Protein AF-0000000081663239 (afdb_homodimer)

InterPro domains:
  IPR004133 DAN [PF03045] (20-108)
  IPR006207 Cystine knot, C-terminal [PS01225] (24-111)
  IPR006207 Cystine knot, C-terminal [SM00041] (26-111)
  IPR029034 Cystine-knot cytokine [G3DSA:2.10.90.10] (11-117)

Radius of gyration: 28.79 Å; Cα contacts (8 Å, |Δi|>4): 531; chains: 2; bounding box: 83×84×66 Å

Foldseek 3Di:
DPPPPPPPPPPPPPPPDPPQPAFKDKDKDWDWDDDPQWDIDIDIAIDIDHDDDKDWAADPVHNVDIDIWAWDKHQPDKDKDWDWIQGPRDPDRIDIDIDIHGPDIHTGTDDVPPPPPPPPDD/DPPPPPPPPPPPPPPPDPPQDAFKDKDKDWDWDDDPQWDIDIDIAIDIDHDDDKDWAADPVHNVDIDIWAWDKHQPDKDKDWDWIQGNRDPDRIDIDIDIHGPDIHTGTDDVPPPPPPPPDD

pLDDT: mean 79.89, std 20.97, range [22.69, 96.75]

Secondary structure (DSSP, 8-state):
----------------------EEEEEEEEEEE--TTS--EEEEEEEEEEEEEEEEEE-SS-TTSEEEEEEEEEEEEEEEEEEEEE-TTSSSSEEEEEEEEEEEEEEEE-------------/----------------------SEEEEEEEEEE--TTS--EEEEEEEEEEEEEEEEEE-SS-TTSEEEEEEEEEEEEEEEEEEEEE-TTSSSSEEEEEEEEEEEEEEEE-------------

Sequence (244 aa):
MRKVSWKLYCLLSFIVVTVATSGCNKRMVRYHLSHPGCIPVLRSAYGCRGTCSSYSLISAEDPFQMQRSCKCCEAIEERFVGVRLRCPRLDKPFKNVYAKSAIECLCRPCGQISEYSEIKAPMRKVSWKLYCLLSFIVVTVATSGCNKRMVRYHLSHPGCIPVLRSAYGCRGTCSSYSLISAEDPFQMQRSCKCCEAIEERFVGVRLRCPRLDKPFKNVYAKSAIECLCRPCGQISEYSEIKAP

Organism: Saccoglossus kowalevskii (NCBI:txid10224)

Nearest PDB structures (foldseek):
  5aej-assembly2_B  TM=8.433E-01  e=6.958E-06  Homo sapiens
  4jph-assembly2_C  TM=8.072E-01  e=9.083E-06  Mus musculus
  4jph-assembly2_D  TM=7.719E-01  e=6.597E-06  Mus musculus
  8enf-assembly1_A  TM=7.488E-01  e=3.094E-05  Caenorhabditis elegans
  5hk5-assembly2_E  TM=8.752E-01  e=1.305E-04  Mus musculus

Structure (mmCIF, N/CA/C/O backbone):
data_AF-0000000081663239-model_v1
#
loop_
_entity.id
_entity.type
_entity.pdbx_description
1 polymer Bursicon-like
#
loop_
_atom_site.group_PDB
_atom_site.id
_atom_site.type_symbol
_atom_site.label_atom_id
_atom_site.label_alt_id
_atom_site.label_comp_id
_atom_site.label_asym_id
_atom_site.label_entity_id
_atom_site.label_seq_id
_atom_site.pdbx_PDB_ins_code
_atom_site.Cartn_x
_atom_site.Cartn_y
_atom_site.Cartn_z
_atom_site.occupancy
_atom_site.B_iso_or_equiv
_atom_site.auth_seq_id
_atom_site.auth_comp_id
_atom_site.auth_asym_id
_atom_site.auth_atom_id
_atom_site.pdbx_PDB_model_num
ATOM 1 N N . MET A 1 1 ? 53.438 -10.156 41.312 1 37.09 1 MET A N 1
ATOM 2 C CA . MET A 1 1 ? 52.594 -9.273 40.5 1 37.09 1 MET A CA 1
ATOM 3 C C . MET A 1 1 ? 52.406 -9.844 39.094 1 37.09 1 MET A C 1
ATOM 5 O O . MET A 1 1 ? 53.344 -9.906 38.312 1 37.09 1 MET A O 1
ATOM 9 N N . ARG A 1 2 ? 51.5 -10.898 38.969 1 42.91 2 ARG A N 1
ATOM 10 C CA . ARG A 1 2 ? 51.156 -11.609 37.75 1 42.91 2 ARG A CA 1
ATOM 11 C C . ARG A 1 2 ? 50.625 -10.641 36.688 1 42.91 2 ARG A C 1
ATOM 13 O O . ARG A 1 2 ? 49.906 -9.688 37 1 42.91 2 ARG A O 1
ATOM 20 N N . LYS A 1 3 ? 51.406 -10.312 35.625 1 50.09 3 LYS A N 1
ATOM 21 C CA . LYS A 1 3 ? 50.938 -9.617 34.406 1 50.09 3 LYS A CA 1
ATOM 22 C C . LYS A 1 3 ? 49.656 -10.219 33.875 1 50.09 3 LYS A C 1
ATOM 24 O O . LYS A 1 3 ? 49.594 -11.414 33.562 1 50.09 3 LYS A O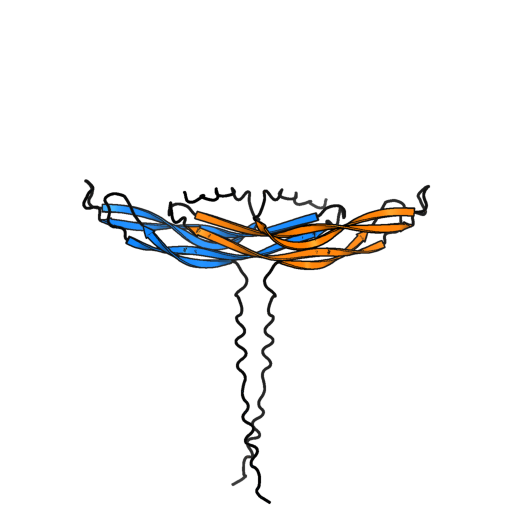 1
ATOM 29 N N . VAL A 1 4 ? 48.469 -9.836 34.438 1 50.28 4 VAL A N 1
ATOM 30 C CA . VAL A 1 4 ? 47.188 -10.18 33.875 1 50.28 4 VAL A CA 1
ATOM 31 C C . VAL A 1 4 ? 47.125 -9.742 32.406 1 50.28 4 VAL A C 1
ATOM 33 O O . VAL A 1 4 ? 47.312 -8.562 32.094 1 50.28 4 VAL A O 1
ATOM 36 N N . SER A 1 5 ? 47.656 -10.477 31.438 1 54.31 5 SER A N 1
ATOM 37 C CA . SER A 1 5 ? 47.406 -10.32 30 1 54.31 5 SER A CA 1
ATOM 38 C C . SER A 1 5 ? 45.906 -10.188 29.719 1 54.31 5 SER A C 1
ATOM 40 O O . SER A 1 5 ? 45.125 -11.109 30 1 54.31 5 SER A O 1
ATOM 42 N N . TRP A 1 6 ? 45.25 -9 29.953 1 49.53 6 TRP A N 1
ATOM 43 C CA . TRP A 1 6 ? 43.906 -8.656 29.5 1 49.53 6 TRP A CA 1
ATOM 44 C C . TRP A 1 6 ? 43.719 -9.047 28.031 1 49.53 6 TRP A C 1
ATOM 46 O O . TRP A 1 6 ? 44.25 -8.391 27.141 1 49.53 6 TRP A O 1
ATOM 56 N N . LYS A 1 7 ? 43.562 -10.305 27.578 1 56.47 7 LYS A N 1
ATOM 57 C CA . LYS A 1 7 ? 43 -10.656 26.281 1 56.47 7 LYS A CA 1
ATOM 58 C C . LYS A 1 7 ? 41.625 -9.984 26.094 1 56.47 7 LYS A C 1
ATOM 60 O O . LYS A 1 7 ? 40.656 -10.336 26.766 1 56.47 7 LYS A O 1
ATOM 65 N N . LEU A 1 8 ? 41.5 -8.797 25.672 1 55.62 8 LEU A N 1
ATOM 66 C CA . LEU A 1 8 ? 40.281 -8.133 25.172 1 55.62 8 LEU A CA 1
ATOM 67 C C . LEU A 1 8 ? 39.562 -8.992 24.141 1 55.62 8 LEU A C 1
ATOM 69 O O . LEU A 1 8 ? 40.094 -9.203 23.047 1 55.62 8 LEU A O 1
ATOM 73 N N . TYR A 1 9 ? 38.688 -9.938 24.5 1 56.28 9 TYR A N 1
ATOM 74 C CA . TYR A 1 9 ? 37.75 -10.602 23.609 1 56.28 9 TYR A CA 1
ATOM 75 C C . TYR A 1 9 ? 36.781 -9.594 22.984 1 56.28 9 TYR A C 1
ATOM 77 O O . TYR A 1 9 ? 35.969 -9 23.688 1 56.28 9 TYR A O 1
ATOM 85 N N . CYS A 1 10 ? 37.125 -8.938 21.891 1 55.72 10 CYS A N 1
ATOM 86 C CA . CYS A 1 10 ? 36.188 -8.211 21.047 1 55.72 10 CYS A CA 1
ATOM 87 C C . CYS A 1 10 ? 35.031 -9.102 20.641 1 55.72 10 CYS A C 1
ATOM 89 O O . CYS A 1 10 ? 35.156 -9.953 19.75 1 55.72 10 CYS A O 1
ATOM 91 N N . LEU A 1 11 ? 34.156 -9.438 21.562 1 57.91 11 LEU A N 1
ATOM 92 C CA . LEU A 1 11 ? 32.875 -10.016 21.172 1 57.91 11 LEU A CA 1
ATOM 93 C C . LEU A 1 11 ? 32.156 -9.109 20.188 1 57.91 11 LEU A C 1
ATOM 95 O O . LEU A 1 11 ? 31.531 -8.109 20.578 1 57.91 11 LEU A O 1
ATOM 99 N N . LEU A 1 12 ? 32.594 -9.086 18.922 1 58.41 12 LEU A N 1
ATOM 100 C CA . LEU A 1 12 ? 31.797 -8.57 17.812 1 58.41 12 LEU A CA 1
ATOM 101 C C . LEU A 1 12 ? 30.375 -9.102 17.875 1 58.41 12 LEU A C 1
ATOM 103 O O . LEU A 1 12 ? 30.125 -10.266 17.547 1 58.41 12 LEU A O 1
ATOM 107 N N . SER A 1 13 ? 29.469 -8.578 18.734 1 63.94 13 SER A N 1
ATOM 108 C CA . SER A 1 13 ? 28.031 -8.859 18.641 1 63.94 13 SER A CA 1
ATOM 109 C C . SER A 1 13 ? 27.516 -8.555 17.234 1 63.94 13 SER A C 1
ATOM 111 O O . SER A 1 13 ? 27.453 -7.391 16.828 1 63.94 13 SER A O 1
ATOM 113 N N . PHE A 1 14 ? 27.547 -9.523 16.359 1 61 14 PHE A N 1
ATOM 114 C CA . PHE A 1 14 ? 26.922 -9.484 15.047 1 61 14 PHE A CA 1
ATOM 115 C C . PHE A 1 14 ? 25.453 -9.125 15.164 1 61 14 PHE A C 1
ATOM 117 O O . PHE A 1 14 ? 24.641 -9.945 15.617 1 61 14 PHE A O 1
ATOM 124 N N . ILE A 1 15 ? 25.031 -7.77 15.25 1 59.28 15 ILE A N 1
ATOM 125 C CA . ILE A 1 15 ? 23.641 -7.359 15.148 1 59.28 15 ILE A CA 1
ATOM 126 C C . ILE A 1 15 ? 23.094 -7.742 13.781 1 59.28 15 ILE A C 1
ATOM 128 O O . ILE A 1 15 ? 23.531 -7.219 12.758 1 59.28 15 ILE A O 1
ATOM 132 N N . VAL A 1 16 ? 22.328 -8.852 13.547 1 58.47 16 VAL A N 1
ATOM 133 C CA . VAL A 1 16 ? 21.547 -9.219 12.375 1 58.47 16 VAL A CA 1
ATOM 134 C C . VAL A 1 16 ? 20.469 -8.172 12.117 1 58.47 16 VAL A C 1
ATOM 136 O O . VAL A 1 16 ? 19.531 -8.031 12.898 1 58.47 16 VAL A O 1
ATOM 139 N N . VAL A 1 17 ? 20.797 -7.176 11.297 1 55.62 17 VAL A N 1
ATOM 140 C CA . VAL A 1 17 ? 19.797 -6.219 10.828 1 55.62 17 VAL A CA 1
ATOM 141 C C . VAL A 1 17 ? 18.938 -6.855 9.734 1 55.62 17 VAL A C 1
ATOM 143 O O . VAL A 1 17 ? 19.453 -7.215 8.672 1 55.62 17 VAL A O 1
ATOM 146 N N . THR A 1 18 ? 17.797 -7.539 9.992 1 53.94 18 THR A N 1
ATOM 147 C CA . THR A 1 18 ? 16.828 -7.934 8.977 1 53.94 18 THR A CA 1
ATOM 148 C C . THR A 1 18 ? 16.312 -6.719 8.211 1 53.94 18 THR A C 1
ATOM 150 O O . THR A 1 18 ? 15.719 -5.812 8.805 1 53.94 18 THR A O 1
ATOM 153 N N . VAL A 1 19 ? 17.109 -6.418 7.176 1 52.34 19 VAL A N 1
ATOM 154 C CA . VAL A 1 19 ? 16.578 -5.379 6.297 1 52.34 19 VAL A CA 1
ATOM 155 C C . VAL A 1 19 ? 15.32 -5.875 5.602 1 52.34 19 VAL A C 1
ATOM 157 O O . VAL A 1 19 ? 15.367 -6.828 4.816 1 52.34 19 VAL A O 1
ATOM 160 N N . ALA A 1 20 ? 14.094 -5.91 6.281 1 53.72 20 ALA A N 1
ATOM 161 C CA . ALA A 1 20 ? 12.898 -6.129 5.477 1 53.72 20 ALA A CA 1
ATOM 162 C C . ALA A 1 20 ? 12.93 -5.285 4.207 1 53.72 20 ALA A C 1
ATOM 164 O O . ALA A 1 20 ? 13.141 -4.07 4.266 1 53.72 20 ALA A O 1
ATOM 165 N N . THR A 1 21 ? 13.469 -5.871 3.084 1 57.31 21 THR A N 1
ATOM 166 C CA . THR A 1 21 ? 13.547 -5.18 1.801 1 57.31 21 THR A CA 1
ATOM 167 C C . THR A 1 21 ? 12.234 -4.449 1.505 1 57.31 21 THR A C 1
ATOM 169 O O . THR A 1 21 ? 11.164 -5.055 1.529 1 57.31 21 THR A O 1
ATOM 172 N N . SER A 1 22 ? 12.141 -3.174 1.731 1 71 22 SER A N 1
ATOM 173 C CA . SER A 1 22 ? 11.078 -2.279 1.287 1 71 22 SER A CA 1
ATOM 174 C C . SER A 1 22 ? 10.938 -2.301 -0.231 1 71 22 SER A C 1
ATOM 176 O O . SER A 1 22 ? 11.883 -2.625 -0.944 1 71 22 SER A O 1
ATOM 178 N N . GLY A 1 23 ? 9.695 -2.402 -0.72 1 87.31 23 GLY A N 1
ATOM 179 C CA . GLY A 1 23 ? 9.414 -2.279 -2.141 1 87.31 23 GLY A CA 1
ATOM 180 C C . GLY A 1 23 ? 8.516 -3.383 -2.668 1 87.31 23 GLY A C 1
ATOM 181 O O . GLY A 1 23 ? 7.996 -4.191 -1.896 1 87.31 23 GLY A O 1
ATOM 182 N N . CYS A 1 24 ? 8.242 -3.34 -3.871 1 94.5 24 CYS A N 1
ATOM 183 C CA . CYS A 1 24 ? 7.426 -4.266 -4.652 1 94.5 24 CYS A CA 1
ATOM 184 C C . CYS A 1 24 ? 8.305 -5.172 -5.508 1 94.5 24 CYS A C 1
ATOM 186 O O . CYS A 1 24 ? 8.984 -4.703 -6.418 1 94.5 24 CYS A O 1
ATOM 188 N N . ASN A 1 25 ? 8.281 -6.527 -5.125 1 94.81 25 ASN A N 1
ATOM 189 C CA . ASN A 1 25 ? 9.242 -7.426 -5.758 1 94.81 25 ASN A CA 1
ATOM 190 C C . ASN A 1 25 ? 8.547 -8.656 -6.34 1 94.81 25 ASN A C 1
ATOM 192 O O . ASN A 1 25 ? 7.492 -9.07 -5.852 1 94.81 25 ASN A O 1
ATOM 196 N N . LYS A 1 26 ? 9.273 -9.164 -7.406 1 95.81 26 LYS A N 1
ATOM 197 C CA . LYS A 1 26 ? 8.812 -10.43 -7.98 1 95.81 26 LYS A CA 1
ATOM 198 C C . LYS A 1 26 ? 9.07 -11.586 -7.023 1 95.81 26 LYS A C 1
ATOM 200 O O . LYS A 1 26 ? 10.156 -11.695 -6.449 1 95.81 26 LYS A O 1
ATOM 205 N N . ARG A 1 27 ? 8.133 -12.414 -6.871 1 94.44 27 ARG A N 1
ATOM 206 C CA . ARG A 1 27 ? 8.227 -13.586 -6.004 1 94.44 27 ARG A CA 1
ATOM 207 C C . ARG A 1 27 ? 7.75 -14.844 -6.727 1 94.44 27 ARG A C 1
ATOM 209 O O . ARG A 1 27 ? 6.734 -14.82 -7.422 1 94.44 27 ARG A O 1
ATOM 216 N N . MET A 1 28 ? 8.492 -15.914 -6.504 1 93.75 28 MET A N 1
ATOM 217 C CA . MET A 1 28 ? 8.102 -17.188 -7.113 1 93.75 28 MET A CA 1
ATOM 218 C C . MET A 1 28 ? 7.027 -17.875 -6.289 1 93.75 28 MET A C 1
ATOM 220 O O . MET A 1 28 ? 7.145 -17.969 -5.066 1 93.75 28 MET A O 1
ATOM 224 N N . VAL A 1 29 ? 6 -18.234 -6.941 1 91 29 VAL A N 1
ATOM 225 C CA . VAL A 1 29 ? 4.918 -18.969 -6.281 1 91 29 VAL A CA 1
ATOM 226 C C . VAL A 1 29 ? 4.707 -20.312 -6.965 1 91 29 VAL A C 1
ATOM 228 O O . VAL A 1 29 ? 4.75 -20.406 -8.195 1 91 29 VAL A O 1
ATOM 231 N N . ARG A 1 30 ? 4.5 -21.422 -6.16 1 91.06 30 ARG A N 1
ATOM 232 C CA . ARG A 1 30 ? 4.207 -22.75 -6.703 1 91.06 30 ARG A CA 1
ATOM 233 C C . ARG A 1 30 ? 2.713 -23.047 -6.645 1 91.06 30 ARG A C 1
ATOM 235 O O . ARG A 1 30 ? 2.045 -22.703 -5.668 1 91.06 30 ARG A O 1
ATOM 242 N N . TYR A 1 31 ? 2.283 -23.609 -7.684 1 86.44 31 TYR A N 1
ATOM 243 C CA . TYR A 1 31 ? 0.865 -23.953 -7.758 1 86.44 31 TYR A CA 1
ATOM 244 C C . TYR A 1 31 ? 0.646 -25.219 -8.57 1 86.44 31 TYR A C 1
ATOM 246 O O . TYR A 1 31 ? 1.527 -25.641 -9.32 1 86.44 31 TYR A O 1
ATOM 254 N N . HIS A 1 32 ? -0.527 -25.859 -8.297 1 88.31 32 HIS A N 1
ATOM 255 C CA . HIS A 1 32 ? -0.906 -27.031 -9.062 1 88.31 32 HIS A CA 1
ATOM 256 C C . HIS A 1 32 ? -1.796 -26.656 -10.242 1 88.31 32 HIS A C 1
ATOM 258 O O . HIS A 1 32 ? -2.809 -25.984 -10.078 1 88.31 32 HIS A O 1
ATOM 264 N N . LEU A 1 33 ? -1.322 -27.094 -11.312 1 88 33 LEU A N 1
ATOM 265 C CA . LEU A 1 33 ? -2.182 -26.953 -12.484 1 88 33 LEU A CA 1
ATOM 266 C C . LEU A 1 33 ? -2.973 -28.234 -12.727 1 88 33 LEU A C 1
ATOM 268 O O . LEU A 1 33 ? -2.393 -29.328 -12.836 1 88 33 LEU A O 1
ATOM 272 N N . SER A 1 34 ? -4.316 -28.062 -12.727 1 87.25 34 SER A N 1
ATOM 273 C CA . SER A 1 34 ? -5.133 -29.266 -12.883 1 87.25 34 SER A CA 1
ATOM 274 C C . SER A 1 34 ? -6.266 -29.031 -13.875 1 87.25 34 SER A C 1
ATOM 276 O O . SER A 1 34 ? -6.625 -27.891 -14.164 1 87.25 34 SER A O 1
ATOM 278 N N . HIS A 1 35 ? -6.648 -30.141 -14.453 1 88.94 35 HIS A N 1
ATOM 279 C CA . HIS A 1 35 ? -7.805 -30.219 -15.344 1 88.94 35 HIS A CA 1
ATOM 280 C C . HIS A 1 35 ? -8.508 -31.562 -15.203 1 88.94 35 HIS A C 1
ATOM 282 O O . HIS A 1 35 ? -7.855 -32.594 -15.125 1 88.94 35 HIS A O 1
ATOM 288 N N . PRO A 1 36 ? -9.836 -31.484 -15.094 1 91.06 36 PRO A N 1
ATOM 289 C CA . PRO A 1 36 ? -10.531 -32.75 -14.953 1 91.06 36 PRO A CA 1
ATOM 290 C C . PRO A 1 36 ? -10.125 -33.781 -16.016 1 91.06 36 PRO A C 1
ATOM 292 O O . PRO A 1 36 ? -10.109 -33.469 -17.203 1 91.06 36 PRO A O 1
ATOM 295 N N . GLY A 1 37 ? -9.883 -35 -15.531 1 95.12 37 GLY A N 1
ATOM 296 C CA . GLY A 1 37 ? -9.477 -36.062 -16.438 1 95.12 37 GLY A CA 1
ATOM 297 C C . GLY A 1 37 ? -7.973 -36.094 -16.672 1 95.12 37 GLY A C 1
ATOM 298 O O . GLY A 1 37 ? -7.473 -37 -17.344 1 95.12 37 GLY A O 1
ATOM 299 N N . CYS A 1 38 ? -7.344 -35.094 -16.094 1 95.12 38 CYS A N 1
ATOM 300 C CA . CYS A 1 38 ? -5.902 -35 -16.297 1 95.12 38 CYS A CA 1
ATOM 301 C C . CYS A 1 38 ? -5.145 -35.188 -14.992 1 95.12 38 CYS A C 1
ATOM 303 O O . CYS A 1 38 ? -5.738 -35.094 -13.914 1 95.12 38 CYS A O 1
ATOM 305 N N . ILE A 1 39 ? -3.816 -35.531 -15.047 1 94.94 39 ILE A N 1
ATOM 306 C CA . ILE A 1 39 ? -2.945 -35.656 -13.883 1 94.94 39 ILE A CA 1
ATOM 307 C C . ILE A 1 39 ? -2.393 -34.25 -13.523 1 94.94 39 ILE A C 1
ATOM 309 O O . ILE A 1 39 ? -1.744 -33.625 -14.344 1 94.94 39 ILE A O 1
ATOM 313 N N . PRO A 1 40 ? -2.619 -33.844 -12.305 1 92.81 40 PRO A N 1
ATOM 314 C CA . PRO A 1 40 ? -2.133 -32.531 -11.906 1 92.81 40 PRO A CA 1
ATOM 315 C C . PRO A 1 40 ? -0.608 -32.438 -11.867 1 92.81 40 PRO A C 1
ATOM 317 O O . PRO A 1 40 ? 0.06 -33.438 -11.578 1 92.81 40 PRO A O 1
ATOM 320 N N . VAL A 1 41 ? -0.076 -31.281 -12.234 1 92.38 41 VAL A N 1
ATOM 321 C CA . VAL A 1 41 ? 1.365 -31.062 -12.211 1 92.38 41 VAL A CA 1
ATOM 322 C C . VAL A 1 41 ? 1.681 -29.812 -11.391 1 92.38 41 VAL A C 1
ATOM 324 O O . VAL A 1 41 ? 0.954 -28.812 -11.453 1 92.38 41 VAL A O 1
ATOM 327 N N . LEU A 1 42 ? 2.836 -29.875 -10.609 1 91.94 42 LEU A N 1
ATOM 328 C CA . LEU A 1 42 ? 3.322 -28.734 -9.852 1 91.94 42 LEU A CA 1
ATOM 329 C C . LEU A 1 42 ? 4.164 -27.812 -10.727 1 91.94 42 LEU A C 1
ATOM 331 O O . LEU A 1 42 ? 5.09 -28.281 -11.406 1 91.94 42 LEU A O 1
ATOM 335 N N . ARG A 1 43 ? 3.703 -26.578 -10.742 1 90.56 43 ARG A N 1
ATOM 336 C CA . ARG A 1 43 ? 4.457 -25.594 -11.523 1 90.56 43 ARG A CA 1
ATOM 337 C C . ARG A 1 43 ? 4.746 -24.344 -10.695 1 90.56 43 ARG A C 1
ATOM 339 O O . ARG A 1 43 ? 4.105 -24.109 -9.672 1 90.56 43 ARG A O 1
ATOM 346 N N . SER A 1 44 ? 5.73 -23.641 -11.227 1 90.31 44 SER A N 1
ATOM 347 C CA . SER A 1 44 ? 6.074 -22.391 -10.57 1 90.31 44 SER A CA 1
ATOM 348 C C . SER A 1 44 ? 5.809 -21.188 -11.477 1 90.31 44 SER A C 1
ATOM 350 O O . SER A 1 44 ? 5.996 -21.281 -12.695 1 90.31 44 SER A O 1
ATOM 352 N N . ALA A 1 45 ? 5.254 -20.094 -10.922 1 92.94 45 ALA A N 1
ATOM 353 C CA . ALA A 1 45 ? 5.074 -18.797 -11.586 1 92.94 45 ALA A CA 1
ATOM 354 C C . ALA A 1 45 ? 5.504 -17.656 -10.68 1 92.94 45 ALA A C 1
ATOM 356 O O . ALA A 1 45 ? 5.863 -17.859 -9.523 1 92.94 45 ALA A O 1
ATOM 357 N N . TYR A 1 46 ? 5.508 -16.531 -11.398 1 95.25 46 TYR A N 1
ATOM 358 C CA . TYR A 1 46 ? 5.914 -15.367 -10.617 1 95.25 46 TYR A CA 1
ATOM 359 C C . TYR A 1 46 ? 4.715 -14.477 -10.289 1 95.25 46 TYR A C 1
ATOM 361 O O . TYR A 1 46 ? 3.838 -14.281 -11.133 1 95.25 46 TYR A O 1
ATOM 369 N N . GLY A 1 47 ? 4.684 -14.008 -8.969 1 95.69 47 GLY A N 1
ATOM 370 C CA . GLY A 1 47 ? 3.795 -12.953 -8.516 1 95.69 47 GLY A CA 1
ATOM 371 C C . GLY A 1 47 ? 4.535 -11.742 -7.969 1 95.69 47 GLY A C 1
ATOM 372 O O . GLY A 1 47 ? 5.762 -11.672 -8.055 1 95.69 47 GLY A O 1
ATOM 373 N N . CYS A 1 48 ? 3.66 -10.805 -7.512 1 96.12 48 CYS A N 1
ATOM 374 C CA . CYS A 1 48 ? 4.242 -9.594 -6.941 1 96.12 48 CYS A CA 1
ATOM 375 C C . CYS A 1 48 ? 3.803 -9.406 -5.496 1 96.12 48 CYS A C 1
ATOM 377 O O . CYS A 1 48 ? 2.648 -9.664 -5.152 1 96.12 48 CYS A O 1
ATOM 379 N N . ARG A 1 49 ? 4.859 -9.047 -4.715 1 95.19 49 ARG A N 1
ATOM 380 C CA . ARG A 1 49 ? 4.559 -8.789 -3.312 1 95.19 49 ARG A CA 1
ATOM 381 C C . ARG A 1 49 ? 5.512 -7.75 -2.73 1 95.19 49 ARG A C 1
ATOM 383 O O . ARG A 1 49 ? 6.699 -7.742 -3.059 1 95.19 49 ARG A O 1
ATOM 390 N N . GLY A 1 50 ? 4.883 -6.992 -1.794 1 94.44 50 GLY A N 1
ATOM 391 C CA . GLY A 1 50 ? 5.727 -6.016 -1.126 1 94.44 50 GLY A CA 1
ATOM 392 C C . GLY A 1 50 ? 4.941 -4.93 -0.415 1 94.44 50 GLY A C 1
ATOM 393 O O . GLY A 1 50 ? 3.832 -5.172 0.061 1 94.44 50 GLY A O 1
ATOM 394 N N . THR A 1 51 ? 5.648 -3.857 -0.169 1 94.25 51 THR A N 1
ATOM 395 C CA . THR A 1 51 ? 5.078 -2.689 0.496 1 94.25 51 THR A CA 1
ATOM 396 C C . THR A 1 51 ? 5.238 -1.443 -0.37 1 94.25 51 THR A C 1
ATOM 398 O O . THR A 1 51 ? 6.273 -1.254 -1.013 1 94.25 51 THR A O 1
ATOM 401 N N . CYS A 1 52 ? 4.176 -0.687 -0.46 1 93.19 52 CYS A N 1
ATOM 402 C CA . CYS A 1 52 ? 4.191 0.538 -1.253 1 93.19 52 CYS A CA 1
ATOM 403 C C . CYS A 1 52 ? 3.822 1.745 -0.401 1 93.19 52 CYS A C 1
ATOM 405 O O . CYS A 1 52 ? 3.102 1.613 0.59 1 93.19 52 CYS A O 1
ATOM 407 N N . SER A 1 53 ? 4.301 2.83 -0.829 1 93.25 53 SER A N 1
ATOM 408 C CA . SER A 1 53 ? 4.082 4.062 -0.081 1 93.25 53 SER A CA 1
ATOM 409 C C . SER A 1 53 ? 2.633 4.527 -0.19 1 93.25 53 SER A C 1
ATOM 411 O O . SER A 1 53 ? 1.989 4.328 -1.223 1 93.25 53 SER A O 1
ATOM 413 N N . SER A 1 54 ? 2.17 5.094 0.917 1 93.81 54 SER A N 1
ATOM 414 C CA . SER A 1 54 ? 0.843 5.699 0.971 1 93.81 54 SER A CA 1
ATOM 415 C C . SER A 1 54 ? 0.748 6.723 2.098 1 93.81 54 SER A C 1
ATOM 417 O O . SER A 1 54 ? 1.562 6.711 3.023 1 93.81 54 SER A O 1
ATOM 419 N N . TYR A 1 55 ? -0.255 7.656 1.848 1 94.06 55 TYR A N 1
ATOM 420 C CA . TYR A 1 55 ? -0.403 8.656 2.896 1 94.06 55 TYR A CA 1
ATOM 421 C C . TYR A 1 55 ? -1.822 9.211 2.926 1 94.06 55 TYR A C 1
ATOM 423 O O . TYR A 1 55 ? -2.564 9.086 1.949 1 94.06 55 TYR A O 1
ATOM 431 N N . SER A 1 56 ? -2.119 9.711 4.055 1 93.56 56 SER A N 1
ATOM 432 C CA . SER A 1 56 ? -3.312 10.5 4.328 1 93.56 56 SER A CA 1
ATOM 433 C C . SER A 1 56 ? -2.967 11.781 5.078 1 93.56 56 SER A C 1
ATOM 435 O O . SER A 1 56 ? -2.701 11.75 6.281 1 93.56 56 SER A O 1
ATOM 437 N N . LEU A 1 57 ? -2.984 12.852 4.344 1 93.38 57 LEU A N 1
ATOM 438 C CA . LEU A 1 57 ? -2.557 14.125 4.914 1 93.38 57 LEU A CA 1
ATOM 439 C C . LEU A 1 57 ? -3.605 15.211 4.68 1 93.38 57 LEU A C 1
ATOM 441 O O . LEU A 1 57 ? -4.422 15.102 3.76 1 93.38 57 LEU A O 1
ATOM 445 N N . ILE A 1 58 ? -3.488 16.188 5.465 1 89.44 58 ILE A N 1
ATOM 446 C CA . ILE A 1 58 ? -4.383 17.328 5.289 1 89.44 58 ILE A CA 1
ATOM 447 C C . ILE A 1 58 ? -4.094 18.016 3.955 1 89.44 58 ILE A C 1
ATOM 449 O O . ILE A 1 58 ? -2.936 18.156 3.557 1 89.44 58 ILE A O 1
ATOM 453 N N . SER A 1 59 ? -5.211 18.484 3.348 1 88.06 59 SER A N 1
ATOM 454 C CA . SER A 1 59 ? -5.059 19.219 2.094 1 88.06 59 SER A CA 1
ATOM 455 C C . SER A 1 59 ? -4.535 20.625 2.336 1 88.06 59 SER A C 1
ATOM 457 O O . SER A 1 59 ? -4.98 21.312 3.26 1 88.06 59 SER A O 1
ATOM 459 N N . ALA A 1 60 ? -3.576 21.047 1.526 1 81.5 60 ALA A N 1
ATOM 460 C CA . ALA A 1 60 ? -3.057 22.406 1.645 1 81.5 60 ALA A CA 1
ATOM 461 C C . ALA A 1 60 ? -4.113 23.438 1.248 1 81.5 60 ALA A C 1
ATOM 463 O O . ALA A 1 60 ? -4.105 24.562 1.738 1 81.5 60 ALA A O 1
ATOM 464 N N . GLU A 1 61 ? -5.012 23.062 0.355 1 82.75 61 GLU A N 1
ATOM 465 C CA . GLU A 1 61 ? -6.047 23.969 -0.142 1 82.75 61 GLU A CA 1
ATOM 466 C C . GLU A 1 61 ? -7.203 24.078 0.849 1 82.75 61 GLU A C 1
ATOM 468 O O . GLU A 1 61 ? -7.793 25.156 1.002 1 82.75 61 GLU A O 1
ATOM 473 N N . ASP A 1 62 ? -7.531 22.953 1.454 1 85.31 62 ASP A N 1
ATOM 474 C CA . ASP A 1 62 ? -8.648 22.906 2.395 1 85.31 62 ASP A CA 1
ATOM 475 C C . ASP A 1 62 ? -8.305 22.047 3.609 1 85.31 62 ASP A C 1
ATOM 477 O O . ASP A 1 62 ? -8.508 20.844 3.594 1 85.31 62 ASP A O 1
ATOM 481 N N . PRO A 1 63 ? -7.922 22.672 4.609 1 85.62 63 PRO A N 1
ATOM 482 C CA . PRO A 1 63 ? -7.48 21.922 5.785 1 85.62 63 PRO A CA 1
ATOM 483 C C . PRO A 1 63 ? -8.609 21.125 6.43 1 85.62 63 PRO A C 1
ATOM 485 O O . PRO A 1 63 ? -8.352 20.281 7.301 1 85.62 63 PRO A O 1
ATOM 488 N N . PHE A 1 64 ? -9.82 21.328 5.973 1 84.75 64 PHE A N 1
ATOM 489 C CA . PHE A 1 64 ? -10.961 20.562 6.484 1 84.75 64 PHE A CA 1
ATOM 490 C C . PHE A 1 64 ? -11.055 19.219 5.797 1 84.75 64 PHE A C 1
ATOM 492 O O . PHE A 1 64 ? -11.938 18.406 6.117 1 84.75 64 PHE A O 1
ATOM 499 N N . GLN A 1 65 ? -10.078 19.047 4.875 1 87.5 65 GLN A N 1
ATOM 500 C CA . GLN A 1 65 ? -10.109 17.812 4.117 1 87.5 65 GLN A CA 1
ATOM 501 C C . GLN A 1 65 ? -8.766 17.094 4.176 1 87.5 65 GLN A C 1
ATOM 503 O O . GLN A 1 65 ? -7.719 17.734 4.309 1 87.5 65 GLN A O 1
ATOM 508 N N . MET A 1 66 ? -8.938 15.781 4.035 1 89.31 66 MET A N 1
ATOM 509 C CA . MET A 1 66 ? -7.727 14.977 3.922 1 89.31 66 MET A CA 1
ATOM 510 C C . MET A 1 66 ? -7.469 14.586 2.473 1 89.31 66 MET A C 1
ATOM 512 O O . MET A 1 66 ? -8.398 14.273 1.73 1 89.31 66 MET A O 1
ATOM 516 N N . GLN A 1 67 ? -6.23 14.703 2.119 1 90.44 67 GLN A N 1
ATOM 517 C CA . GLN A 1 67 ? -5.781 14.18 0.831 1 90.44 67 GLN A CA 1
ATOM 518 C C . GLN A 1 67 ? -5.086 12.836 0.995 1 90.44 67 GLN A C 1
ATOM 520 O O . GLN A 1 67 ? -4.328 12.633 1.947 1 90.44 67 GLN A O 1
ATOM 525 N N . ARG A 1 68 ? -5.371 11.984 0.012 1 91.81 68 ARG A N 1
ATOM 526 C CA . ARG A 1 68 ? -4.832 10.633 0.149 1 91.81 68 ARG A CA 1
ATOM 527 C C . ARG A 1 68 ? -4.133 10.195 -1.131 1 91.81 68 ARG A C 1
ATOM 529 O O . ARG A 1 68 ? -4.539 10.578 -2.23 1 91.81 68 ARG A O 1
ATOM 536 N N . SER A 1 69 ? -3.045 9.469 -0.935 1 91.44 69 SER A N 1
ATOM 537 C CA . SER A 1 69 ? -2.318 8.789 -2.002 1 91.44 69 SER A CA 1
ATOM 538 C C . SER A 1 69 ? -1.921 7.375 -1.588 1 91.44 69 SER A C 1
ATOM 540 O O . SER A 1 69 ? -1.47 7.16 -0.461 1 91.44 69 SER A O 1
ATOM 542 N N . CYS A 1 70 ? -2.178 6.504 -2.553 1 92.19 70 CYS A N 1
ATOM 543 C CA . CYS A 1 70 ? -1.861 5.121 -2.219 1 92.19 70 CYS A CA 1
ATOM 544 C C . CYS A 1 70 ? -1.388 4.355 -3.449 1 92.19 70 CYS A C 1
ATOM 546 O O . CYS A 1 70 ? -1.948 4.512 -4.535 1 92.19 70 CYS A O 1
ATOM 548 N N . LYS A 1 71 ? -0.36 3.631 -3.24 1 92.94 71 LYS A N 1
ATOM 549 C CA . LYS A 1 71 ? 0.133 2.738 -4.285 1 92.94 71 LYS A CA 1
ATOM 550 C C . LYS A 1 71 ? 0.031 1.277 -3.855 1 92.94 71 LYS A C 1
ATOM 552 O O . LYS A 1 71 ? 0.16 0.964 -2.67 1 92.94 71 LYS A O 1
ATOM 557 N N . CYS A 1 72 ? -0.162 0.413 -4.84 1 92.75 72 CYS A N 1
ATOM 558 C CA . CYS A 1 72 ? -0.26 -1.022 -4.598 1 92.75 72 CYS A CA 1
ATOM 559 C C . CYS A 1 72 ? 0.728 -1.791 -5.469 1 92.75 72 CYS A C 1
ATOM 561 O O . CYS A 1 72 ? 0.985 -1.408 -6.609 1 92.75 72 CYS A O 1
ATOM 563 N N . CYS A 1 73 ? 1.157 -2.832 -4.895 1 94.62 73 CYS A N 1
ATOM 564 C CA . CYS A 1 73 ? 2.086 -3.689 -5.621 1 94.62 73 CYS A CA 1
ATOM 565 C C . CYS A 1 73 ? 1.361 -4.492 -6.695 1 94.62 73 CYS A C 1
ATOM 567 O O . CYS A 1 73 ? 0.529 -5.348 -6.383 1 94.62 73 CYS A O 1
ATOM 569 N N . GLU A 1 74 ? 1.816 -4.148 -7.957 1 93.31 74 GLU A N 1
ATOM 570 C CA . GLU A 1 74 ? 1.084 -4.742 -9.07 1 93.31 74 GLU A CA 1
ATOM 571 C C . GLU A 1 74 ? 2.039 -5.277 -10.141 1 93.31 74 GLU A C 1
ATOM 573 O O . GLU A 1 74 ? 3.141 -4.75 -10.312 1 93.31 74 GLU A O 1
ATOM 578 N N . ALA A 1 75 ? 1.508 -6.289 -10.766 1 94.56 75 ALA A N 1
ATOM 579 C CA . ALA A 1 75 ? 2.203 -6.785 -11.953 1 94.56 75 ALA A CA 1
ATOM 580 C C . ALA A 1 75 ? 1.902 -5.914 -13.164 1 94.56 75 ALA A C 1
ATOM 582 O O . ALA A 1 75 ? 0.758 -5.844 -13.617 1 94.56 75 ALA A O 1
ATOM 583 N N . ILE A 1 76 ? 2.889 -5.215 -13.719 1 91.06 76 ILE A N 1
ATOM 584 C CA . ILE A 1 76 ? 2.697 -4.312 -14.852 1 91.06 76 ILE A CA 1
ATOM 585 C C . ILE A 1 76 ? 2.666 -5.113 -16.156 1 91.06 76 ILE A C 1
ATOM 587 O O . ILE A 1 76 ? 1.871 -4.82 -17.047 1 91.06 76 ILE A O 1
ATOM 591 N N . GLU A 1 77 ? 3.514 -6.078 -16.203 1 92.62 77 GLU A N 1
ATOM 592 C CA . GLU A 1 77 ? 3.525 -6.984 -17.344 1 92.62 77 GLU A CA 1
ATOM 593 C C . GLU A 1 77 ? 3.381 -8.438 -16.906 1 92.62 77 GLU A C 1
ATOM 595 O O . GLU A 1 77 ? 3.91 -8.828 -15.859 1 92.62 77 GLU A O 1
ATOM 600 N N . GLU A 1 78 ? 2.51 -9.109 -17.656 1 93.06 78 GLU A N 1
ATOM 601 C CA . GLU A 1 78 ? 2.303 -10.523 -17.359 1 93.06 78 GLU A CA 1
ATOM 602 C C . GLU A 1 78 ? 2.584 -11.398 -18.578 1 93.06 78 GLU A C 1
ATOM 604 O O . GLU A 1 78 ? 2.494 -10.93 -19.719 1 93.06 78 GLU A O 1
ATOM 609 N N . ARG A 1 79 ? 2.973 -12.57 -18.359 1 94.19 79 ARG A N 1
ATOM 610 C CA . ARG A 1 79 ? 3.115 -13.578 -19.406 1 94.19 79 ARG A CA 1
ATOM 611 C C . ARG A 1 79 ? 2.395 -14.867 -19.031 1 94.19 79 ARG A C 1
ATOM 613 O O . ARG A 1 79 ? 2.047 -15.07 -17.859 1 94.19 79 ARG A O 1
ATOM 620 N N . PHE A 1 80 ? 2.188 -15.695 -20.078 1 92.69 80 PHE A N 1
ATOM 621 C CA . PHE A 1 80 ? 1.573 -16.984 -19.812 1 92.69 80 PHE A CA 1
ATOM 622 C C . PHE A 1 80 ? 2.621 -18.094 -19.828 1 92.69 80 PHE A C 1
ATOM 624 O O . PHE A 1 80 ? 3.502 -18.125 -20.688 1 92.69 80 PHE A O 1
ATOM 631 N N . VAL A 1 81 ? 2.514 -18.844 -18.766 1 90.5 81 VAL A N 1
ATOM 632 C CA . VAL A 1 81 ? 3.365 -20.016 -18.703 1 90.5 81 VAL A CA 1
ATOM 633 C C . VAL A 1 81 ? 2.521 -21.281 -18.891 1 90.5 81 VAL A C 1
ATOM 635 O O . VAL A 1 81 ? 1.564 -21.516 -18.156 1 90.5 81 VAL A O 1
ATOM 638 N N . GLY A 1 82 ? 2.922 -22.172 -19.875 1 88.69 82 GLY A N 1
ATOM 639 C CA . GLY A 1 82 ? 2.109 -23.328 -20.219 1 88.69 82 GLY A CA 1
ATOM 640 C C . GLY A 1 82 ? 2.742 -24.641 -19.812 1 88.69 82 GLY A C 1
ATOM 641 O O . GLY A 1 82 ? 3.965 -24.734 -19.688 1 88.69 82 GLY A O 1
ATOM 642 N N . VAL A 1 83 ? 1.837 -25.547 -19.547 1 88.75 83 VAL A N 1
ATOM 643 C CA . VAL A 1 83 ? 2.27 -26.906 -19.281 1 88.75 83 VAL A CA 1
ATOM 644 C C . VAL A 1 83 ? 1.348 -27.891 -20.016 1 88.75 83 VAL A C 1
ATOM 646 O O . VAL A 1 83 ? 0.156 -27.625 -20.188 1 88.75 83 VAL A O 1
ATOM 649 N N . ARG A 1 84 ? 2.01 -28.922 -20.406 1 92.19 84 ARG A N 1
ATOM 650 C CA . ARG A 1 84 ? 1.24 -30.016 -21.016 1 92.19 84 ARG A CA 1
ATOM 651 C C . ARG A 1 84 ? 0.869 -31.062 -19.984 1 92.19 84 ARG A C 1
ATOM 653 O O . ARG A 1 84 ? 1.744 -31.734 -19.422 1 92.19 84 ARG A O 1
ATOM 660 N N . LEU A 1 85 ? -0.437 -31.188 -19.844 1 94.19 85 LEU A N 1
ATOM 661 C CA . LEU A 1 85 ? -0.908 -32.188 -18.891 1 94.19 85 LEU A CA 1
ATOM 662 C C . LE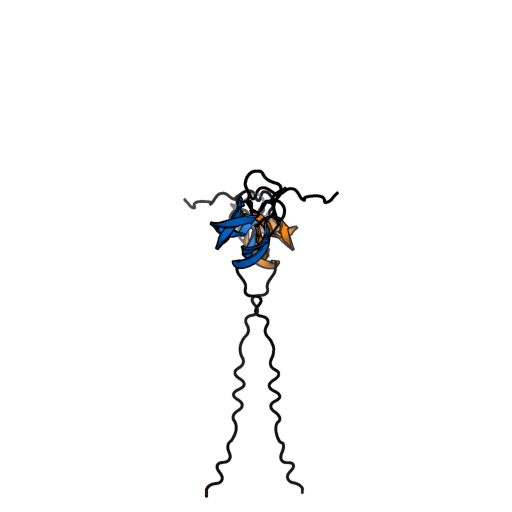U A 1 85 ? -1.194 -33.5 -19.562 1 94.19 85 LEU A C 1
ATOM 664 O O . LEU A 1 85 ? -1.703 -33.531 -20.688 1 94.19 85 LEU A O 1
ATOM 668 N N . ARG A 1 86 ? -0.892 -34.562 -18.922 1 96.5 86 ARG A N 1
ATOM 669 C CA . ARG A 1 86 ? -1.313 -35.906 -19.375 1 96.5 86 ARG A CA 1
ATOM 670 C C . ARG A 1 86 ? -2.734 -36.188 -18.922 1 96.5 86 ARG A C 1
ATOM 672 O O . ARG A 1 86 ? -3.051 -36.062 -17.734 1 96.5 86 ARG A O 1
ATOM 679 N N . CYS A 1 87 ? -3.666 -36.562 -19.875 1 96.75 87 CYS A N 1
ATOM 680 C CA . CYS A 1 87 ? -5.078 -36.781 -19.578 1 96.75 87 CYS A CA 1
ATOM 681 C C . CYS A 1 87 ? -5.523 -38.188 -19.938 1 96.75 87 CYS A C 1
ATOM 683 O O . CYS A 1 87 ? -6.188 -38.375 -20.969 1 96.75 87 CYS A O 1
ATOM 685 N N . PRO A 1 88 ? -5.438 -39.156 -19.094 1 95.56 88 PRO A N 1
ATOM 686 C CA . PRO A 1 88 ? -5.75 -40.562 -19.406 1 95.56 88 PRO A CA 1
ATOM 687 C C . PRO A 1 88 ? -7.25 -40.812 -19.562 1 95.56 88 PRO A C 1
ATOM 689 O O . PRO A 1 88 ? -7.652 -41.75 -20.25 1 95.56 88 PRO A O 1
ATOM 692 N N . ARG A 1 89 ? -7.961 -39.875 -19 1 95.62 89 ARG A N 1
ATOM 693 C CA . ARG A 1 89 ? -9.398 -40.125 -18.984 1 95.62 89 ARG A CA 1
ATOM 694 C C . ARG A 1 89 ? -10.094 -39.281 -20.062 1 95.62 89 ARG A C 1
ATOM 696 O O . ARG A 1 89 ? -11.328 -39.188 -20.078 1 95.62 89 ARG A O 1
ATOM 703 N N . LEU A 1 90 ? -9.297 -38.594 -20.781 1 94.81 90 LEU A N 1
ATOM 704 C CA . LEU A 1 90 ? -9.875 -37.75 -21.844 1 94.81 90 LEU A CA 1
ATOM 705 C C . LEU A 1 90 ? -9.578 -38.375 -23.203 1 94.81 90 LEU A C 1
ATOM 707 O O . LEU A 1 90 ? -8.719 -39.25 -23.344 1 94.81 90 LEU A O 1
ATOM 711 N N . ASP A 1 91 ? -10.414 -38.062 -24.266 1 94 91 ASP A N 1
ATOM 712 C CA . ASP A 1 91 ? -10.195 -38.5 -25.641 1 94 91 ASP A CA 1
ATOM 713 C C . ASP A 1 91 ? -8.805 -38.125 -26.125 1 94 91 ASP A C 1
ATOM 715 O O . ASP A 1 91 ? -8.102 -38.938 -26.734 1 94 91 ASP A O 1
ATOM 719 N N . LYS A 1 92 ? -8.414 -36.812 -25.766 1 93.19 92 LYS A N 1
ATOM 720 C CA . LYS A 1 92 ? -7.062 -36.344 -26.047 1 93.19 92 LYS A CA 1
ATOM 721 C C . LYS A 1 92 ? -6.129 -36.625 -24.875 1 93.19 92 LYS A C 1
ATOM 723 O O . LYS A 1 92 ? -6.41 -36.219 -23.734 1 93.19 92 LYS A O 1
ATOM 728 N N . PRO A 1 93 ? -5.094 -37.312 -25.219 1 95 93 PRO A N 1
ATOM 729 C CA . PRO A 1 93 ? -4.242 -37.75 -24.109 1 95 93 PRO A CA 1
ATOM 730 C C . PRO A 1 93 ? -3.502 -36.594 -23.453 1 95 93 PRO A C 1
ATOM 732 O O . PRO A 1 93 ? -2.982 -36.719 -22.344 1 95 93 PRO A O 1
ATOM 735 N N . PHE A 1 94 ? -3.506 -35.406 -24.219 1 95.56 94 PHE A N 1
ATOM 736 C CA . PHE A 1 94 ? -2.793 -34.25 -23.656 1 95.56 94 PHE A CA 1
ATOM 737 C C . PHE A 1 94 ? -3.648 -33 -23.734 1 95.56 94 PHE A C 1
ATOM 739 O O . PHE A 1 94 ? -4.488 -32.875 -24.625 1 95.56 94 PHE A O 1
ATOM 746 N N . LYS A 1 95 ? -3.398 -32.188 -22.688 1 94.19 95 LYS A N 1
ATOM 747 C CA . LYS A 1 95 ? -4.059 -30.875 -22.672 1 94.19 95 LYS A CA 1
ATOM 748 C C . LYS A 1 95 ? -3.088 -29.781 -22.234 1 94.19 95 LYS A C 1
ATOM 750 O O . LYS A 1 95 ? -2.354 -29.938 -21.266 1 94.19 95 LYS A O 1
ATOM 755 N N . ASN A 1 96 ? -3.109 -28.703 -23.047 1 91.75 96 ASN A N 1
ATOM 756 C CA . ASN A 1 96 ? -2.307 -27.547 -22.672 1 91.75 96 ASN A CA 1
ATOM 757 C C . ASN A 1 96 ? -3.057 -26.641 -21.688 1 91.75 96 ASN A C 1
ATOM 759 O O . ASN A 1 96 ? -4.195 -26.25 -21.953 1 91.75 96 ASN A O 1
ATOM 763 N N . VAL A 1 97 ? -2.42 -26.375 -20.562 1 90.5 97 VAL A N 1
ATOM 764 C CA . VAL A 1 97 ? -2.984 -25.438 -19.594 1 90.5 97 VAL A CA 1
ATOM 765 C C . VAL A 1 97 ? -1.996 -24.312 -19.328 1 90.5 97 VAL A C 1
ATOM 767 O O . VAL A 1 97 ? -0.781 -24.5 -19.406 1 90.5 97 VAL A O 1
ATOM 770 N N . TYR A 1 98 ? -2.564 -23.062 -19.031 1 89.94 98 TYR A N 1
ATOM 771 C CA . TYR A 1 98 ? -1.724 -21.875 -18.875 1 89.94 98 TYR A CA 1
ATOM 772 C C . TYR A 1 98 ? -1.964 -21.234 -17.516 1 89.94 98 TYR A C 1
ATOM 774 O O . TYR A 1 98 ? -3.049 -21.359 -16.938 1 89.94 98 TYR A O 1
ATOM 782 N N . ALA A 1 99 ? -0.895 -20.609 -17.047 1 91 99 ALA A N 1
ATOM 783 C CA . ALA A 1 99 ? -0.978 -19.781 -15.844 1 91 99 ALA A CA 1
ATOM 784 C C . ALA A 1 99 ? -0.328 -18.422 -16.062 1 91 99 ALA A C 1
ATOM 786 O O . ALA A 1 99 ? 0.668 -18.312 -16.781 1 91 99 ALA A O 1
ATOM 787 N N . LYS A 1 100 ? -0.886 -17.531 -15.383 1 93.31 100 LYS A N 1
ATOM 788 C CA . LYS A 1 100 ? -0.304 -16.188 -15.477 1 93.31 100 LYS A CA 1
ATOM 789 C C . LYS A 1 100 ? 0.951 -16.078 -14.617 1 93.31 100 LYS A C 1
ATOM 791 O O . LYS A 1 100 ? 1.06 -16.734 -13.578 1 93.31 100 LYS A O 1
ATOM 796 N N . SER A 1 101 ? 1.903 -15.242 -15.203 1 94.75 101 SER A N 1
ATOM 797 C CA . SER A 1 101 ? 3.139 -14.992 -14.469 1 94.75 101 SER A CA 1
ATOM 798 C C . SER A 1 101 ? 3.586 -13.539 -14.625 1 94.75 101 SER A C 1
ATOM 800 O O . SER A 1 101 ? 3.574 -13 -15.734 1 94.75 101 SER A O 1
ATOM 802 N N . ALA A 1 102 ? 4.059 -12.969 -13.531 1 96.38 102 ALA A N 1
ATOM 803 C CA . ALA A 1 102 ? 4.488 -11.578 -13.57 1 96.38 102 ALA A CA 1
ATOM 804 C C . ALA A 1 102 ? 5.859 -11.438 -14.219 1 96.38 102 ALA A C 1
ATOM 806 O O . ALA A 1 102 ? 6.758 -12.25 -13.969 1 96.38 102 ALA A O 1
ATOM 807 N N . ILE A 1 103 ? 6.039 -10.445 -15.062 1 96.19 103 ILE A N 1
ATOM 808 C CA . ILE A 1 103 ? 7.336 -10.125 -15.648 1 96.19 103 ILE A CA 1
ATOM 809 C C . ILE A 1 103 ? 8.008 -9.016 -14.844 1 96.19 103 ILE A C 1
ATOM 811 O O . ILE A 1 103 ? 9.211 -9.062 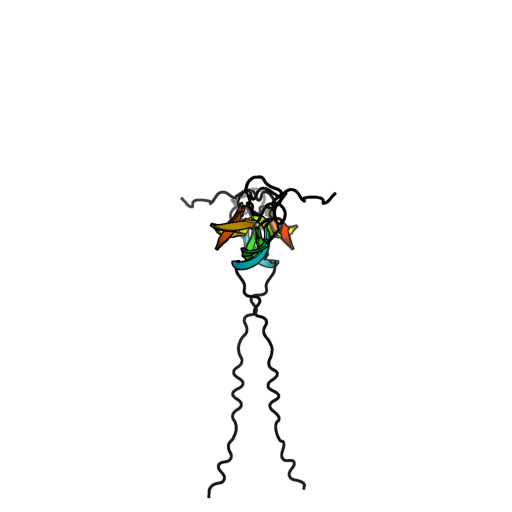-14.586 1 96.19 103 ILE A O 1
ATOM 815 N N . GLU A 1 104 ? 7.148 -8 -14.516 1 96.06 104 GLU A N 1
ATOM 816 C CA . GLU A 1 104 ? 7.645 -6.852 -13.766 1 96.06 104 GLU A CA 1
ATOM 817 C C . GLU A 1 104 ? 6.656 -6.434 -12.672 1 96.06 104 GLU A C 1
ATOM 819 O O . GLU A 1 104 ? 5.441 -6.492 -12.875 1 96.06 104 GLU A O 1
ATOM 824 N N . CYS A 1 105 ? 7.242 -6.094 -11.562 1 96.38 105 CYS A N 1
ATOM 825 C CA . CYS A 1 105 ? 6.438 -5.672 -10.422 1 96.38 105 CYS A CA 1
ATOM 826 C C . CYS A 1 105 ? 6.777 -4.242 -10.016 1 96.38 105 CYS A C 1
ATOM 828 O O . CYS A 1 105 ? 7.945 -3.904 -9.828 1 96.38 105 CYS A O 1
ATOM 830 N N . LEU A 1 106 ? 5.711 -3.396 -9.891 1 94.75 106 LEU A N 1
ATOM 831 C CA . LEU A 1 106 ? 5.914 -2.016 -9.469 1 94.75 106 LEU A CA 1
ATOM 832 C C . LEU A 1 106 ? 4.777 -1.547 -8.57 1 94.75 106 LEU A C 1
ATOM 834 O O . LEU A 1 106 ? 3.668 -2.082 -8.633 1 94.75 106 LEU A O 1
ATOM 838 N N . CYS A 1 107 ? 5.148 -0.618 -7.738 1 95.06 107 CYS A N 1
ATOM 839 C CA . CYS A 1 107 ? 4.09 0.096 -7.031 1 95.06 107 CYS A CA 1
ATOM 840 C C . CYS A 1 107 ? 3.338 1.027 -7.973 1 95.06 107 CYS A C 1
ATOM 842 O O . 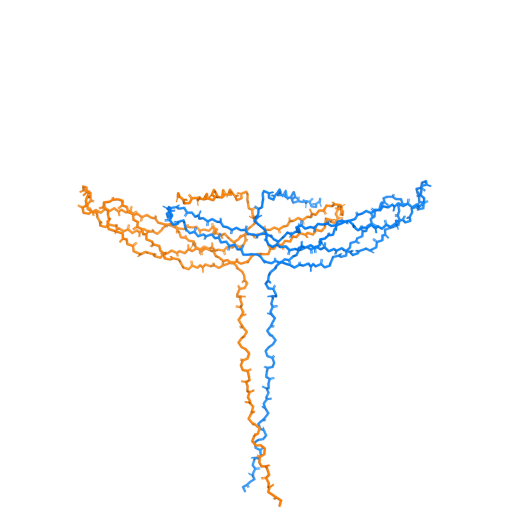CYS A 1 107 ? 3.939 1.901 -8.602 1 95.06 107 CYS A O 1
ATOM 844 N N . ARG A 1 108 ? 1.957 0.795 -8.078 1 92.94 108 ARG A N 1
ATOM 845 C CA . ARG A 1 108 ? 1.1 1.6 -8.938 1 92.94 108 ARG A CA 1
ATOM 846 C C . ARG A 1 108 ? -0.102 2.139 -8.172 1 92.94 108 ARG A C 1
ATOM 848 O O . ARG A 1 108 ? -0.507 1.562 -7.16 1 92.94 108 ARG A O 1
ATOM 855 N N . PRO A 1 109 ? -0.554 3.314 -8.617 1 89.94 109 PRO A N 1
ATOM 856 C CA . PRO A 1 109 ? -1.735 3.83 -7.922 1 89.94 109 PRO A CA 1
ATOM 857 C C . PRO A 1 109 ? -2.891 2.832 -7.898 1 89.94 109 PRO A C 1
ATOM 859 O O . PRO A 1 109 ? -3.088 2.088 -8.859 1 89.94 109 PRO A O 1
ATOM 862 N N . CYS A 1 110 ? -3.494 2.824 -6.816 1 79.19 110 CYS A N 1
ATOM 863 C CA . CYS A 1 110 ? -4.566 1.867 -6.57 1 79.19 110 CYS A CA 1
ATOM 864 C C . CYS A 1 110 ? -5.727 2.086 -7.535 1 79.19 110 CYS A C 1
ATOM 866 O O . CYS A 1 110 ? -6.168 3.217 -7.734 1 79.19 110 CYS A O 1
ATOM 868 N N . GLY A 1 111 ? -5.633 1.685 -8.773 1 61.44 111 GLY A N 1
ATOM 869 C CA . GLY A 1 111 ? -6.816 1.768 -9.617 1 61.44 111 GLY A CA 1
ATOM 870 C C . GLY A 1 111 ? -8.055 1.177 -8.961 1 61.44 111 GLY A C 1
ATOM 871 O O . GLY A 1 111 ? -7.973 0.583 -7.887 1 61.44 111 GLY A O 1
ATOM 872 N N . GLN A 1 112 ? -9.328 1.4 -9.422 1 49.84 112 GLN A N 1
ATOM 873 C CA . GLN A 1 112 ? -10.508 0.679 -8.953 1 49.84 112 GLN A CA 1
ATOM 874 C C . GLN A 1 112 ? -10.203 -0.803 -8.758 1 49.84 112 GLN A C 1
ATOM 876 O O . GLN A 1 112 ? -10.102 -1.555 -9.734 1 49.84 112 GLN A O 1
ATOM 881 N N . ILE A 1 113 ? -9.25 -1.02 -8.055 1 44.47 113 ILE A N 1
ATOM 882 C CA . ILE A 1 113 ? -9.055 -2.443 -7.801 1 44.47 113 ILE A CA 1
ATOM 883 C C . ILE A 1 113 ? -10.398 -3.1 -7.484 1 44.47 113 ILE A C 1
ATOM 885 O O . ILE A 1 113 ? -11.102 -2.678 -6.562 1 44.47 113 ILE A O 1
ATOM 889 N N . SER A 1 114 ? -11.086 -3.633 -8.352 1 39.34 114 SER A N 1
ATOM 890 C CA . SER A 1 114 ? -12.266 -4.438 -8.086 1 39.34 114 SER A CA 1
ATOM 891 C C . SER A 1 114 ? -12.078 -5.301 -6.84 1 39.34 114 SER A C 1
ATOM 893 O O . SER A 1 114 ? -11.008 -5.891 -6.645 1 39.34 114 SER A O 1
ATOM 895 N N . GLU A 1 115 ? -12.617 -4.906 -5.688 1 37.47 115 GLU A N 1
ATOM 896 C CA . GLU A 1 115 ? -12.742 -5.715 -4.48 1 37.47 115 GLU A CA 1
ATOM 897 C C . GLU A 1 115 ? -12.852 -7.199 -4.816 1 37.47 115 GLU A C 1
ATOM 899 O O . GLU A 1 115 ? -13.781 -7.613 -5.508 1 37.47 115 GLU A O 1
ATOM 904 N N . TYR A 1 116 ? -12.016 -7.969 -5 1 34.34 116 TYR A N 1
ATOM 905 C CA . TYR A 1 116 ? -12.281 -9.398 -5.055 1 34.34 116 TYR A CA 1
ATOM 906 C C . TYR A 1 116 ? -13.102 -9.852 -3.852 1 34.34 116 TYR A C 1
ATOM 908 O O . TYR A 1 116 ? -12.945 -9.32 -2.752 1 34.34 116 TYR A O 1
ATOM 916 N N . SER A 1 117 ? -14.352 -10.516 -4.047 1 31.8 117 SER A N 1
ATOM 917 C CA . SER A 1 117 ? -15.242 -11.289 -3.184 1 31.8 117 SER A CA 1
ATOM 918 C C . SER A 1 117 ? -14.453 -12.133 -2.188 1 31.8 117 SER A C 1
ATOM 920 O O . SER A 1 117 ? -13.469 -12.773 -2.555 1 31.8 117 SER A O 1
ATOM 922 N N . GLU A 1 118 ? -14.32 -11.672 -0.938 1 31.42 118 GLU A N 1
ATOM 923 C CA . GLU A 1 118 ? -14.008 -12.602 0.14 1 31.42 118 GLU A CA 1
ATOM 924 C C . GLU A 1 118 ? -14.562 -13.992 -0.164 1 31.42 118 GLU A C 1
ATOM 926 O O . GLU A 1 118 ? -15.766 -14.164 -0.341 1 31.42 118 GLU A O 1
ATOM 931 N N . ILE A 1 119 ? -14.031 -14.812 -0.854 1 26.58 119 ILE A N 1
ATOM 932 C CA . ILE A 1 119 ? -14.5 -16.203 -0.908 1 26.58 119 ILE A CA 1
ATOM 933 C C . ILE A 1 119 ? -14.727 -16.719 0.508 1 26.58 119 ILE A C 1
ATOM 935 O O . ILE A 1 119 ? -13.773 -16.906 1.271 1 26.58 119 ILE A O 1
ATOM 939 N N . LYS A 1 120 ? -15.891 -16.422 1.112 1 25.72 120 LYS A N 1
ATOM 940 C CA . LYS A 1 120 ? -16.375 -17.219 2.234 1 25.72 120 LYS A CA 1
ATOM 941 C C . LYS A 1 120 ? -16.25 -18.719 1.949 1 25.72 120 LYS A C 1
ATOM 943 O O . LYS A 1 120 ? -16.812 -19.219 0.979 1 25.72 120 LYS A O 1
ATOM 948 N N . ALA A 1 121 ? -15.133 -19.344 2.393 1 22.69 121 ALA A N 1
ATOM 949 C CA . ALA A 1 121 ? -15.188 -20.812 2.492 1 22.69 121 ALA A CA 1
ATOM 950 C C . ALA A 1 121 ? -16.516 -21.266 3.086 1 22.69 121 ALA A C 1
ATOM 952 O O . ALA A 1 121 ? -17.016 -20.672 4.051 1 22.69 121 ALA A O 1
ATOM 953 N N . PRO A 1 122 ? -17.25 -22.219 2.412 1 23.12 122 PRO A N 1
ATOM 954 C CA . PRO A 1 122 ? -18.438 -22.766 3.084 1 23.12 122 PRO A CA 1
ATOM 955 C C . PRO A 1 122 ? -18.125 -23.312 4.473 1 23.12 122 PRO A C 1
ATOM 957 O O . PRO A 1 122 ? -16.984 -23.734 4.738 1 23.12 122 PRO A O 1
ATOM 960 N N . MET B 1 1 ? 65.688 -7.523 16.531 1 36.81 1 MET B N 1
ATOM 961 C CA . MET B 1 1 ? 64.312 -8.047 16.406 1 36.81 1 MET B CA 1
ATOM 962 C C . MET B 1 1 ? 63.312 -7.191 17.172 1 36.81 1 MET B C 1
ATOM 964 O O . MET B 1 1 ? 63.344 -7.156 18.406 1 36.81 1 MET B O 1
ATOM 968 N N . ARG B 1 2 ? 62.938 -5.988 16.594 1 38.97 2 ARG B N 1
ATOM 969 C CA . ARG B 1 2 ? 62 -5.027 17.141 1 38.97 2 ARG B CA 1
ATOM 970 C C . ARG B 1 2 ? 60.625 -5.672 17.391 1 38.97 2 ARG B C 1
ATOM 972 O O . ARG B 1 2 ? 60.156 -6.469 16.578 1 38.97 2 ARG B O 1
ATOM 979 N N . LYS B 1 3 ? 60.219 -5.992 18.641 1 49.16 3 LYS B N 1
ATOM 980 C CA . LYS B 1 3 ? 58.906 -6.398 19.062 1 49.16 3 LYS B CA 1
ATOM 981 C C . LYS B 1 3 ? 57.812 -5.496 18.453 1 49.16 3 LYS B C 1
ATOM 983 O O . LYS B 1 3 ? 57.844 -4.281 18.672 1 49.16 3 LYS B O 1
ATOM 988 N N . VAL B 1 4 ? 57.375 -5.801 17.219 1 51.31 4 VAL B N 1
ATOM 989 C CA . VAL B 1 4 ? 56.219 -5.164 16.594 1 51.31 4 VAL B CA 1
ATOM 990 C C . VAL B 1 4 ? 55 -5.305 17.484 1 51.31 4 VAL B C 1
ATOM 992 O O . VAL B 1 4 ? 54.562 -6.422 17.812 1 51.31 4 VAL B O 1
ATOM 995 N N . SER B 1 5 ? 54.719 -4.555 18.547 1 52.88 5 SER B N 1
ATOM 996 C CA . SER B 1 5 ? 53.469 -4.422 19.266 1 52.88 5 SER B CA 1
ATOM 997 C C . SER B 1 5 ? 52.312 -4.156 18.312 1 52.88 5 SER B C 1
ATOM 999 O O . SER B 1 5 ? 52.281 -3.145 17.609 1 52.88 5 SER B O 1
ATOM 1001 N N . TRP B 1 6 ? 51.75 -5.18 17.562 1 47.69 6 TRP B N 1
ATOM 1002 C CA . TRP B 1 6 ? 50.5 -5.117 16.797 1 47.69 6 TRP B CA 1
ATOM 1003 C C . TRP B 1 6 ? 49.375 -4.492 17.625 1 47.69 6 TRP B C 1
ATOM 1005 O O . TRP B 1 6 ? 48.844 -5.125 18.531 1 47.69 6 TRP B O 1
ATOM 1015 N N . LYS B 1 7 ? 49.312 -3.164 17.938 1 58.22 7 LYS B N 1
ATOM 1016 C CA . LYS B 1 7 ? 48.094 -2.496 18.375 1 58.22 7 LYS B CA 1
ATOM 1017 C C . LYS B 1 7 ? 46.938 -2.799 17.422 1 58.22 7 LYS B C 1
ATOM 1019 O O . LYS B 1 7 ? 46.938 -2.363 16.266 1 58.22 7 LYS B O 1
ATOM 1024 N N . LEU B 1 8 ? 46.25 -3.895 17.469 1 54.91 8 LEU B N 1
ATOM 1025 C CA . LEU B 1 8 ? 45 -4.207 16.812 1 54.91 8 LEU B CA 1
ATOM 1026 C C . LEU B 1 8 ? 43.969 -3.096 17.031 1 54.91 8 LEU B C 1
ATOM 1028 O O . LEU B 1 8 ? 43.531 -2.883 18.156 1 54.91 8 LEU B O 1
ATOM 1032 N N . TYR B 1 9 ? 43.938 -1.96 16.281 1 57.5 9 TYR B N 1
ATOM 1033 C CA . TYR B 1 9 ? 42.844 -1.012 16.219 1 57.5 9 TYR B CA 1
ATOM 1034 C C . TYR B 1 9 ? 41.562 -1.693 15.734 1 57.5 9 TYR B C 1
ATOM 1036 O O . TYR B 1 9 ? 41.469 -2.115 14.578 1 57.5 9 TYR B O 1
ATOM 1044 N N . CYS B 1 10 ? 40.719 -2.293 16.594 1 55.91 10 CYS B N 1
ATOM 1045 C CA . CYS B 1 10 ? 39.344 -2.688 16.312 1 55.91 10 CYS B CA 1
ATOM 1046 C C . CYS B 1 10 ? 38.531 -1.522 15.742 1 55.91 10 CYS B C 1
ATOM 1048 O O . CYS B 1 10 ? 38.156 -0.619 16.484 1 55.91 10 CYS B O 1
ATOM 1050 N N . LEU B 1 11 ? 38.812 -1.112 14.516 1 58.41 11 LEU B N 1
ATOM 1051 C CA . LEU B 1 11 ? 37.906 -0.232 13.812 1 58.41 11 LEU B CA 1
ATOM 1052 C C . LEU B 1 11 ? 36.5 -0.825 13.789 1 58.41 11 LEU B C 1
ATOM 1054 O O . LEU B 1 11 ? 36.219 -1.728 13 1 58.41 11 LEU B O 1
ATOM 1058 N N . LEU B 1 12 ? 35.781 -0.786 14.922 1 58.91 12 LEU B N 1
ATOM 1059 C CA . LEU B 1 12 ? 34.344 -0.981 14.938 1 58.91 12 LEU B CA 1
ATOM 1060 C C . LEU B 1 12 ? 33.656 -0.143 13.852 1 58.91 12 LEU B C 1
ATOM 1062 O O . LEU B 1 12 ? 33.531 1.076 13.992 1 58.91 12 LEU B O 1
ATOM 1066 N N . SER B 1 13 ? 33.688 -0.541 12.57 1 64.5 13 SER B N 1
ATOM 1067 C CA . SER B 1 13 ? 32.844 0.065 11.547 1 64.5 13 SER B CA 1
ATOM 1068 C C . SER B 1 13 ? 31.375 0.049 11.953 1 64.5 13 SER B C 1
ATOM 1070 O O . SER B 1 13 ? 30.766 -1.017 12.039 1 64.5 13 SER B O 1
ATOM 1072 N N . PHE B 1 14 ? 30.938 1.081 12.656 1 60.16 14 PHE B N 1
ATOM 1073 C CA . PHE B 1 14 ? 29.531 1.332 12.969 1 60.16 14 PHE B CA 1
ATOM 1074 C C . PHE B 1 14 ? 28.688 1.32 11.703 1 60.16 14 PHE B C 1
ATOM 1076 O O . PHE B 1 14 ? 28.781 2.236 10.883 1 60.16 14 PHE B O 1
ATOM 1083 N N . ILE B 1 15 ? 28.203 0.102 11.195 1 58.91 15 ILE B N 1
ATOM 1084 C CA . ILE B 1 15 ? 27.234 0.042 10.117 1 58.91 15 ILE B CA 1
ATOM 1085 C C . ILE B 1 15 ? 25.922 0.707 10.562 1 58.91 15 ILE B C 1
ATOM 1087 O O . ILE B 1 15 ? 25.266 0.229 11.484 1 58.91 15 ILE B O 1
ATOM 1091 N N . VAL B 1 16 ? 25.578 1.979 10.242 1 58.09 16 VAL B N 1
ATOM 1092 C CA . VAL B 1 16 ? 24.297 2.656 10.383 1 58.09 16 VAL B CA 1
ATOM 1093 C C . VAL B 1 16 ? 23.234 1.931 9.562 1 58.09 16 VAL B C 1
ATOM 1095 O O . VAL B 1 16 ? 23.281 1.922 8.328 1 58.09 16 VAL B O 1
ATOM 1098 N N . VAL B 1 17 ? 22.516 0.99 10.211 1 55.5 17 VAL B N 1
ATOM 1099 C CA . VAL B 1 17 ? 21.359 0.361 9.586 1 55.5 17 VAL B CA 1
ATOM 1100 C C . VAL B 1 17 ? 20.172 1.311 9.648 1 55.5 17 VAL B C 1
ATOM 1102 O O . VAL B 1 17 ? 19.703 1.671 10.727 1 55.5 17 VAL B O 1
ATOM 1105 N N . THR B 1 18 ? 19.891 2.199 8.672 1 53.66 18 THR B N 1
ATOM 1106 C CA . THR B 1 18 ? 18.625 2.928 8.562 1 53.66 18 THR B CA 1
ATOM 1107 C C . THR B 1 18 ? 17.453 1.96 8.461 1 53.66 18 THR B C 1
ATOM 1109 O O . THR B 1 18 ? 17.375 1.169 7.523 1 53.66 18 THR B O 1
ATOM 1112 N N . VAL B 1 19 ? 17 1.605 9.664 1 51.78 19 VAL B N 1
ATOM 1113 C CA . VAL B 1 19 ? 15.758 0.829 9.641 1 51.78 19 VAL B CA 1
ATOM 1114 C C . VAL B 1 19 ? 14.617 1.691 9.117 1 51.78 19 VAL B C 1
ATOM 1116 O O . VAL B 1 19 ? 14.242 2.689 9.742 1 51.78 19 VAL B O 1
ATOM 1119 N N . ALA B 1 20 ? 14.492 1.922 7.762 1 53.47 20 ALA B N 1
ATOM 1120 C CA . ALA B 1 20 ? 13.234 2.514 7.32 1 53.47 20 ALA B CA 1
ATOM 1121 C C . ALA B 1 20 ? 12.039 1.845 8.008 1 53.47 20 ALA B C 1
ATOM 1123 O O . ALA B 1 20 ? 11.922 0.618 7.992 1 53.47 20 ALA B O 1
ATOM 1124 N N . THR B 1 21 ? 11.586 2.428 9.148 1 57.25 21 THR B N 1
ATOM 1125 C CA . THR B 1 21 ? 10.445 1.904 9.898 1 57.25 21 THR B CA 1
ATOM 1126 C C . THR B 1 21 ? 9.305 1.521 8.96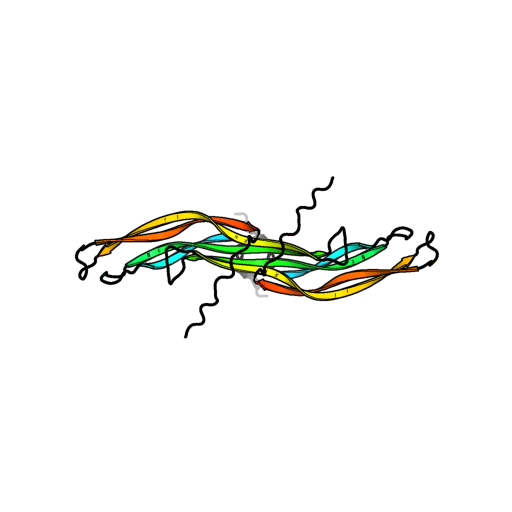1 1 57.25 21 THR B C 1
ATOM 1128 O O . THR B 1 21 ? 8.875 2.332 8.141 1 57.25 21 THR B O 1
ATOM 1131 N N . SER B 1 22 ? 9.133 0.289 8.633 1 71.06 22 SER B N 1
ATOM 1132 C CA . SER B 1 22 ? 7.984 -0.297 7.953 1 71.06 22 SER B CA 1
ATOM 1133 C C . SER B 1 22 ? 6.695 -0.052 8.727 1 71.06 22 SER B C 1
ATOM 1135 O O . SER B 1 22 ? 6.73 0.166 9.945 1 71.06 22 SER B O 1
ATOM 1137 N N . GLY B 1 23 ? 5.637 0.358 8.023 1 87.44 23 GLY B N 1
ATOM 1138 C CA . GLY B 1 23 ? 4.316 0.471 8.617 1 87.44 23 GLY B CA 1
ATOM 1139 C C . GLY B 1 23 ? 3.654 1.811 8.359 1 87.44 23 GLY B C 1
ATOM 1140 O O . GLY B 1 23 ? 4.168 2.621 7.582 1 87.44 23 GLY B O 1
ATOM 1141 N N . CYS B 1 24 ? 2.533 1.985 8.844 1 94.5 24 CYS B N 1
ATOM 1142 C CA . CYS B 1 24 ? 1.68 3.166 8.773 1 94.5 24 CYS B CA 1
ATOM 1143 C C . CYS B 1 24 ? 1.703 3.934 10.086 1 94.5 24 CYS B C 1
ATOM 1145 O O . CYS B 1 24 ? 1.245 3.43 11.109 1 94.5 24 CYS B O 1
ATOM 1147 N N . ASN B 1 25 ? 2.297 5.219 10.023 1 94.75 25 ASN B N 1
ATOM 1148 C CA . ASN B 1 25 ? 2.537 5.938 11.266 1 94.75 25 ASN B CA 1
ATOM 1149 C C . ASN B 1 25 ? 1.986 7.359 11.211 1 94.75 25 ASN B C 1
ATOM 1151 O O . ASN B 1 25 ? 1.89 7.949 10.133 1 94.75 25 ASN B O 1
ATOM 1155 N N . LYS B 1 26 ? 1.667 7.82 12.461 1 95.88 26 LYS B N 1
ATOM 1156 C CA . LYS B 1 26 ? 1.262 9.219 12.586 1 95.88 26 LYS B CA 1
ATOM 1157 C C . LYS B 1 26 ? 2.443 10.156 12.352 1 95.88 26 LYS B C 1
ATOM 1159 O O . LYS B 1 26 ? 3.537 9.93 12.875 1 95.88 26 LYS B O 1
ATOM 1164 N N . ARG B 1 27 ? 2.229 11.141 11.609 1 94.44 27 ARG B N 1
ATOM 1165 C CA . ARG B 1 27 ? 3.246 12.141 11.297 1 94.44 27 ARG B CA 1
ATOM 1166 C C . ARG B 1 27 ? 2.709 13.555 11.5 1 94.44 27 ARG B C 1
ATOM 1168 O O . ARG B 1 27 ? 1.585 13.859 11.102 1 94.44 27 ARG B O 1
ATOM 1175 N N . MET B 1 28 ? 3.553 14.383 12.086 1 93.56 28 MET B N 1
ATOM 1176 C CA . MET B 1 28 ? 3.152 15.773 12.289 1 93.56 28 MET B CA 1
ATOM 1177 C C . MET B 1 28 ? 3.375 16.594 11.031 1 93.56 28 MET B C 1
ATOM 1179 O O . MET B 1 28 ? 4.434 16.516 10.406 1 93.56 28 MET B O 1
ATOM 1183 N N . VAL B 1 29 ? 2.371 17.297 10.656 1 91 29 VAL B N 1
ATOM 1184 C CA . VAL B 1 29 ? 2.471 18.172 9.492 1 91 29 VAL B CA 1
ATOM 1185 C C . VAL B 1 29 ? 2.123 19.609 9.891 1 91 29 VAL B C 1
ATOM 1187 O O . VAL B 1 29 ? 1.202 19.828 10.688 1 91 29 VAL B O 1
ATOM 1190 N N . ARG B 1 30 ? 2.887 20.641 9.367 1 90.88 30 ARG B N 1
ATOM 1191 C CA . ARG B 1 30 ? 2.6 22.047 9.617 1 90.88 30 ARG B CA 1
ATOM 1192 C C . ARG B 1 30 ? 1.872 22.672 8.43 1 90.88 30 ARG B C 1
ATOM 1194 O O . ARG B 1 30 ? 2.191 22.391 7.277 1 90.88 30 ARG B O 1
ATOM 1201 N N . TYR B 1 31 ? 0.942 23.438 8.797 1 86.44 31 TYR B N 1
ATOM 1202 C CA . TYR B 1 31 ? 0.166 24.109 7.754 1 86.44 31 TYR B CA 1
ATOM 1203 C C . TYR B 1 31 ? -0.29 25.484 8.219 1 86.44 31 TYR B C 1
ATOM 1205 O O . TYR B 1 31 ? -0.282 25.781 9.414 1 86.44 31 TYR B O 1
ATOM 1213 N N . HIS B 1 32 ? -0.564 26.328 7.184 1 88.25 32 HIS B N 1
ATOM 1214 C CA . HIS B 1 32 ? -1.103 27.656 7.48 1 88.25 32 HIS B CA 1
ATOM 1215 C C . HIS B 1 32 ? -2.627 27.656 7.438 1 88.25 32 HIS B C 1
ATOM 1217 O O . HIS B 1 32 ? -3.223 27.219 6.449 1 88.25 32 HIS B O 1
ATOM 1223 N N . LEU B 1 33 ? -3.129 28.078 8.492 1 88 33 LEU B N 1
ATOM 1224 C CA . LEU B 1 33 ? -4.57 28.297 8.5 1 88 33 LEU B CA 1
ATOM 1225 C C . LEU B 1 33 ? -4.902 29.75 8.164 1 88 33 LEU B C 1
ATOM 1227 O O . LEU B 1 33 ? -4.414 30.672 8.82 1 88 33 LEU B O 1
ATOM 1231 N N . SER B 1 34 ? -5.707 29.906 7.074 1 87.06 34 SER B N 1
ATOM 1232 C CA . SER B 1 34 ? -6.004 31.266 6.668 1 87.06 34 SER B CA 1
ATOM 1233 C C . SER B 1 34 ? -7.484 31.438 6.336 1 87.06 34 SER B C 1
ATOM 1235 O O . SER B 1 34 ? -8.188 30.453 6.082 1 87.06 34 SER B O 1
ATOM 1237 N N . HIS B 1 35 ? -7.895 32.656 6.492 1 88.88 35 HIS B N 1
ATOM 1238 C CA . HIS B 1 35 ? -9.227 33.125 6.121 1 88.88 35 HIS B CA 1
ATOM 1239 C C . HIS B 1 35 ? -9.188 34.562 5.637 1 88.88 35 HIS B C 1
ATOM 1241 O O . HIS B 1 35 ? -8.523 35.406 6.238 1 88.88 35 HIS B O 1
ATOM 1247 N N . PRO B 1 36 ? -9.883 34.781 4.52 1 90.88 36 PRO B N 1
ATOM 1248 C CA . PRO B 1 36 ? -9.859 36.156 4.027 1 90.88 36 PRO B CA 1
ATOM 1249 C C . PRO B 1 36 ? -10.242 37.156 5.105 1 90.88 36 PRO B C 1
ATOM 1251 O O . PRO B 1 36 ? -11.258 37 5.789 1 90.88 36 PRO B O 1
ATOM 1254 N N . GLY B 1 37 ? -9.43 38.219 5.16 1 95.06 37 GLY B N 1
ATOM 1255 C CA . GLY B 1 37 ? -9.672 39.281 6.148 1 95.06 37 GLY B CA 1
ATOM 1256 C C . GLY B 1 37 ? -9 39 7.48 1 95.06 37 GLY B C 1
ATOM 1257 O O . GLY B 1 37 ? -9.047 39.812 8.391 1 95.06 37 GLY B O 1
ATOM 1258 N N . CYS B 1 38 ? -8.406 37.812 7.52 1 95.25 38 CYS B N 1
ATOM 1259 C CA . CYS B 1 38 ? -7.793 37.406 8.781 1 95.25 38 CYS B CA 1
ATOM 1260 C C . CYS B 1 38 ? -6.285 37.25 8.617 1 95.25 38 CYS B C 1
ATOM 1262 O O . CYS B 1 38 ? -5.777 37.188 7.496 1 95.25 38 CYS B O 1
ATOM 1264 N N . ILE B 1 39 ? -5.496 37.281 9.742 1 94.88 39 ILE B N 1
ATOM 1265 C CA . ILE B 1 39 ? -4.059 37.031 9.758 1 94.88 39 ILE B CA 1
ATOM 1266 C C . ILE B 1 39 ? -3.793 35.531 9.82 1 94.88 39 ILE B C 1
ATOM 1268 O O . ILE B 1 39 ? -4.238 34.844 10.75 1 94.88 39 ILE B O 1
ATOM 1272 N N . PRO B 1 40 ? -3.062 35.031 8.883 1 92.69 40 PRO B N 1
ATOM 1273 C CA . PRO B 1 40 ? -2.781 33.594 8.867 1 92.69 40 PRO B CA 1
ATOM 1274 C C . PRO B 1 40 ? -1.913 33.156 10.047 1 92.69 40 PRO B C 1
ATOM 1276 O O . PRO B 1 40 ? -1.071 33.906 10.516 1 92.69 40 PRO B O 1
ATOM 1279 N N . VAL B 1 41 ? -2.174 31.938 10.531 1 92.31 41 VAL B N 1
ATOM 1280 C CA . VAL B 1 41 ? -1.403 31.391 11.641 1 92.31 41 VAL B CA 1
ATOM 1281 C C . VAL B 1 41 ? -0.864 30.016 11.258 1 92.31 41 VAL B C 1
ATOM 1283 O O . VAL B 1 41 ? -1.553 29.219 10.602 1 92.31 41 VAL B O 1
ATOM 1286 N N . LEU B 1 42 ? 0.412 29.719 11.727 1 92.12 42 LEU B N 1
ATOM 1287 C CA . LEU B 1 42 ? 1.021 28.406 11.523 1 92.12 42 LEU B CA 1
ATOM 1288 C C . LEU B 1 42 ? 0.578 27.422 12.609 1 92.12 42 LEU B C 1
ATOM 1290 O O . LEU B 1 42 ? 0.661 27.734 13.805 1 92.12 42 LEU B O 1
ATOM 1294 N N . ARG B 1 43 ? 0.018 26.328 12.094 1 90.69 43 ARG B N 1
ATOM 1295 C CA . ARG B 1 43 ? -0.41 25.312 13.039 1 90.69 43 ARG B CA 1
ATOM 1296 C C . ARG B 1 43 ? 0.103 23.938 12.625 1 90.69 43 ARG B C 1
ATOM 1298 O O . ARG B 1 43 ? 0.521 23.734 11.484 1 90.69 43 ARG B O 1
ATOM 1305 N N . SER B 1 44 ? 0.059 23.062 13.641 1 90.5 44 SER B N 1
ATOM 1306 C CA . SER B 1 44 ? 0.472 21.688 13.359 1 90.5 44 SER B CA 1
ATOM 1307 C C . SER B 1 44 ? -0.688 20.719 13.547 1 90.5 44 SER B C 1
ATOM 1309 O O . SER B 1 44 ? -1.527 20.906 14.43 1 90.5 44 SER B O 1
ATOM 1311 N N . ALA B 1 45 ? -0.806 19.719 12.633 1 92.94 45 ALA B N 1
ATOM 1312 C CA . ALA B 1 45 ? -1.742 18.609 12.734 1 92.94 45 ALA B CA 1
ATOM 1313 C C . ALA B 1 45 ? -1.055 17.281 12.398 1 92.94 45 ALA B C 1
ATOM 1315 O O . ALA B 1 45 ? 0.111 17.266 12 1 92.94 45 ALA B O 1
ATOM 1316 N N . TYR B 1 46 ? -1.861 16.281 12.711 1 95.31 46 TYR B N 1
ATOM 1317 C CA . TYR B 1 46 ? -1.289 14.969 12.43 1 95.31 46 TYR B CA 1
ATOM 1318 C C . TYR B 1 46 ? -1.913 14.352 11.18 1 95.31 46 TYR B C 1
ATOM 1320 O O . TYR B 1 46 ? -3.123 14.469 10.969 1 95.31 46 TYR B O 1
ATOM 1328 N N . GLY B 1 47 ? -0.997 13.75 10.312 1 95.56 47 GLY B N 1
ATOM 1329 C CA . GLY B 1 47 ? -1.377 12.883 9.211 1 95.56 47 GLY B CA 1
ATOM 1330 C C . GLY B 1 47 ? -0.813 11.484 9.336 1 95.56 47 GLY B C 1
ATOM 1331 O O . GLY B 1 47 ? -0.214 11.133 10.359 1 95.56 47 GLY B O 1
ATOM 1332 N N . CYS B 1 48 ? -1.167 10.719 8.258 1 96.12 48 CYS B N 1
ATOM 1333 C CA . CYS B 1 48 ? -0.673 9.344 8.234 1 96.12 48 CYS B CA 1
ATOM 1334 C C . CYS B 1 48 ? 0.192 9.094 7.008 1 96.12 48 CYS B C 1
ATOM 1336 O O . CYS B 1 48 ? -0.118 9.578 5.918 1 96.12 48 CYS B O 1
ATOM 1338 N N . ARG B 1 49 ? 1.314 8.398 7.348 1 95.31 49 ARG B N 1
ATOM 1339 C CA . ARG B 1 49 ? 2.205 8.047 6.246 1 95.31 49 ARG B CA 1
ATOM 1340 C C . ARG B 1 49 ? 2.955 6.754 6.539 1 95.31 49 ARG B C 1
ATOM 1342 O O . ARG B 1 49 ? 3.352 6.504 7.68 1 95.31 49 ARG B O 1
ATOM 1349 N N . GLY B 1 50 ? 3.174 6.059 5.379 1 94.44 50 GLY B N 1
ATOM 1350 C CA . GLY B 1 50 ? 3.943 4.836 5.543 1 94.44 50 GLY B CA 1
ATOM 1351 C C . GLY B 1 50 ? 3.814 3.887 4.367 1 94.44 50 GLY B C 1
ATOM 1352 O O . GLY B 1 50 ? 3.639 4.324 3.229 1 94.44 50 GLY B O 1
ATOM 1353 N N . THR B 1 51 ? 4.156 2.658 4.66 1 94.12 51 THR B N 1
ATOM 1354 C CA . THR B 1 51 ? 4.09 1.588 3.672 1 94.12 51 THR B CA 1
ATOM 1355 C C . THR B 1 51 ? 3.193 0.455 4.16 1 94.12 51 THR B C 1
ATOM 1357 O O . THR B 1 51 ? 3.209 0.109 5.344 1 94.12 51 THR B O 1
ATOM 1360 N N . CYS B 1 52 ? 2.357 -0.025 3.279 1 93.25 52 CYS B N 1
ATOM 1361 C CA . CYS B 1 52 ? 1.445 -1.113 3.609 1 93.25 52 CYS B CA 1
ATOM 1362 C C . CYS B 1 52 ? 1.638 -2.293 2.664 1 93.25 52 CYS B C 1
ATOM 1364 O O . CYS B 1 52 ? 2.057 -2.115 1.52 1 93.25 52 CYS B O 1
ATOM 1366 N N . SER B 1 53 ? 1.322 -3.396 3.178 1 93.19 53 SER B N 1
ATOM 1367 C CA . SER B 1 53 ? 1.506 -4.625 2.412 1 93.19 53 SER B CA 1
ATOM 1368 C C . SER B 1 53 ? 0.503 -4.715 1.266 1 93.19 53 SER B C 1
ATOM 1370 O O . SER B 1 53 ? -0.63 -4.246 1.388 1 93.19 53 SER B O 1
ATOM 1372 N N . SER B 1 54 ? 0.995 -5.293 0.176 1 93.81 54 SER B N 1
ATOM 1373 C CA . SER B 1 54 ? 0.157 -5.559 -0.989 1 93.81 54 SER B CA 1
ATOM 1374 C C . SER B 1 54 ? 0.755 -6.66 -1.861 1 93.81 54 SER B C 1
ATOM 1376 O O . SER B 1 54 ? 1.946 -6.961 -1.76 1 93.81 54 SER B O 1
ATOM 1378 N N . TYR B 1 55 ? -0.202 -7.285 -2.629 1 94.06 55 TYR B N 1
ATOM 1379 C CA . TYR B 1 55 ? 0.31 -8.344 -3.496 1 94.06 55 TYR B CA 1
ATOM 1380 C C . TYR B 1 55 ? -0.592 -8.539 -4.707 1 94.06 55 TYR B C 1
ATOM 1382 O O . TYR B 1 55 ? -1.752 -8.117 -4.703 1 94.06 55 TYR B O 1
ATOM 1390 N N . SER B 1 56 ? 0.035 -9.094 -5.672 1 93.56 56 SER B N 1
ATOM 1391 C CA . SER B 1 56 ? -0.603 -9.602 -6.883 1 93.56 56 SER B CA 1
ATOM 1392 C C . SER B 1 56 ? -0.117 -11.008 -7.211 1 93.56 56 SER B C 1
ATOM 1394 O O . SER B 1 56 ? 0.988 -11.188 -7.73 1 93.56 56 SER B O 1
ATOM 1396 N N . LEU B 1 57 ? -0.969 -11.938 -6.906 1 93.31 57 LEU B N 1
ATOM 1397 C CA . LEU B 1 57 ? -0.576 -13.336 -7.059 1 93.31 57 LEU B CA 1
ATOM 1398 C C . LEU B 1 57 ? -1.602 -14.102 -7.887 1 93.31 57 LEU B C 1
ATOM 1400 O O . LEU B 1 57 ? -2.76 -13.688 -7.984 1 93.31 57 LEU B O 1
ATOM 1404 N N . ILE B 1 58 ? -1.138 -15.172 -8.383 1 89.5 58 ILE B N 1
ATOM 1405 C CA . ILE B 1 58 ? -2.041 -16.047 -9.125 1 89.5 58 ILE B CA 1
ATOM 1406 C C . ILE B 1 58 ? -3.111 -16.594 -8.195 1 89.5 58 ILE B C 1
ATOM 1408 O O . ILE B 1 58 ? -2.82 -16.953 -7.051 1 89.5 58 ILE B O 1
ATOM 1412 N N . SER B 1 59 ? -4.328 -16.719 -8.781 1 88.25 59 SER B N 1
ATOM 1413 C CA . SER B 1 59 ? -5.418 -17.297 -8.008 1 88.25 59 SER B CA 1
ATOM 1414 C C . SER B 1 59 ? -5.27 -18.812 -7.898 1 88.25 59 SER B C 1
ATOM 1416 O O . SER B 1 59 ? -4.949 -19.484 -8.883 1 88.25 59 SER B O 1
ATOM 1418 N N . ALA B 1 60 ? -5.477 -19.344 -6.703 1 82.06 60 ALA B N 1
ATOM 1419 C CA . ALA B 1 60 ? -5.418 -20.781 -6.523 1 82.06 60 ALA B CA 1
ATOM 1420 C C . ALA B 1 60 ? -6.562 -21.484 -7.254 1 82.06 60 ALA B C 1
ATOM 1422 O O . ALA B 1 60 ? -6.43 -22.625 -7.676 1 82.06 60 ALA B O 1
ATOM 1423 N N . GLU B 1 61 ? -7.684 -20.828 -7.398 1 83 61 GLU B N 1
ATOM 1424 C CA . GLU B 1 61 ? -8.867 -21.391 -8.039 1 83 61 GLU B CA 1
ATOM 1425 C C . GLU B 1 61 ? -8.75 -21.344 -9.555 1 83 61 GLU B C 1
ATOM 1427 O O . GLU B 1 61 ? -9.203 -22.266 -10.242 1 83 61 GLU B O 1
ATOM 1432 N N . ASP B 1 62 ? -8.188 -20.25 -10.047 1 85.5 62 ASP B N 1
ATOM 1433 C CA . ASP B 1 62 ? -8.055 -20.062 -11.484 1 85.5 62 ASP B CA 1
ATOM 1434 C C . ASP B 1 62 ? -6.691 -19.469 -11.836 1 85.5 62 ASP B C 1
ATOM 1436 O O . ASP B 1 62 ? -6.527 -18.25 -11.852 1 85.5 62 ASP B O 1
ATOM 1440 N N . PRO B 1 63 ? -5.824 -20.281 -12.188 1 86 63 PRO B N 1
ATOM 1441 C CA . PRO B 1 63 ? -4.465 -19.812 -12.445 1 86 63 PRO B CA 1
ATOM 1442 C C . PRO B 1 63 ? -4.391 -18.844 -13.625 1 86 63 PRO B C 1
ATOM 1444 O O . PRO B 1 63 ? -3.357 -18.203 -13.844 1 86 63 PRO B O 1
ATOM 1447 N N . PHE B 1 64 ? -5.465 -18.703 -14.352 1 84.88 64 PHE B N 1
ATOM 1448 C CA . PHE B 1 64 ? -5.516 -17.766 -15.469 1 84.88 64 PHE B CA 1
ATOM 1449 C C . PHE B 1 64 ? -5.793 -16.344 -14.984 1 84.88 64 PHE B C 1
ATOM 1451 O O . PHE B 1 64 ? -5.836 -15.414 -15.781 1 84.88 64 PHE B O 1
ATOM 1458 N N . GLN B 1 65 ? -5.945 -16.312 -13.633 1 87.75 65 GLN B N 1
ATOM 1459 C CA . GLN B 1 65 ? -6.266 -15.016 -13.062 1 87.75 65 GLN B CA 1
ATOM 1460 C C . GLN B 1 65 ? -5.305 -14.648 -11.938 1 87.75 65 GLN B C 1
ATOM 1462 O O . GLN B 1 65 ? -4.781 -15.531 -11.258 1 87.75 65 GLN B O 1
ATOM 1467 N N . MET B 1 66 ? -5.191 -13.32 -11.852 1 89.5 66 MET B N 1
ATOM 1468 C CA . MET B 1 66 ? -4.422 -12.82 -10.711 1 89.5 66 MET B CA 1
ATOM 1469 C C . MET B 1 66 ? -5.344 -12.328 -9.602 1 89.5 66 MET B C 1
ATOM 1471 O O . MET B 1 66 ? -6.383 -11.727 -9.875 1 89.5 66 MET B O 1
ATOM 1475 N N . GLN B 1 67 ? -4.977 -12.688 -8.422 1 90.44 67 GLN B N 1
ATOM 1476 C CA . GLN B 1 67 ? -5.633 -12.133 -7.246 1 90.44 67 GLN B CA 1
ATOM 1477 C C . GLN B 1 67 ? -4.797 -11.023 -6.621 1 90.44 67 GLN B C 1
ATOM 1479 O O . GLN B 1 67 ? -3.57 -11.117 -6.555 1 90.44 67 GLN B O 1
ATOM 1484 N N . ARG B 1 68 ? -5.531 -10.008 -6.16 1 91.81 68 ARG B N 1
ATOM 1485 C CA . ARG B 1 68 ? -4.809 -8.852 -5.645 1 91.81 68 ARG B CA 1
ATOM 1486 C C . ARG B 1 68 ? -5.336 -8.445 -4.273 1 91.81 68 ARG B C 1
ATOM 1488 O O . ARG B 1 68 ? -6.527 -8.586 -3.994 1 91.81 68 ARG B O 1
ATOM 1495 N N . SER B 1 69 ? -4.41 -8.031 -3.447 1 91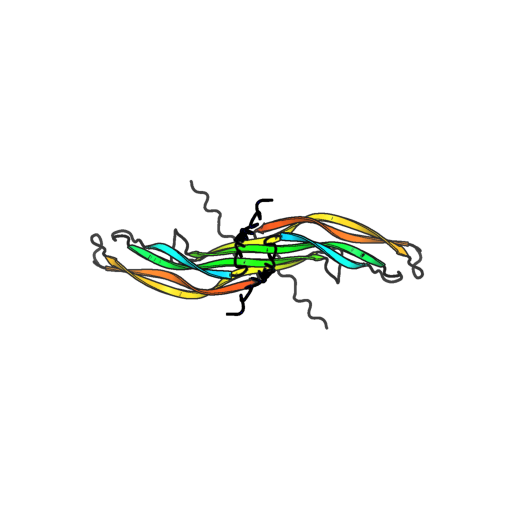.31 69 SER B N 1
ATOM 1496 C CA . SER B 1 69 ? -4.703 -7.426 -2.152 1 91.31 69 SER B CA 1
ATOM 1497 C C . SER B 1 69 ? -3.82 -6.207 -1.902 1 91.31 69 SER B C 1
ATOM 1499 O O . SER B 1 69 ? -2.619 -6.238 -2.176 1 91.31 69 SER B O 1
ATOM 1501 N N . CYS B 1 70 ? -4.52 -5.191 -1.42 1 92.06 70 CYS B N 1
ATOM 1502 C CA . CYS B 1 70 ? -3.752 -3.975 -1.189 1 92.06 70 CYS B CA 1
ATOM 1503 C C . CYS B 1 70 ? -4.293 -3.207 0.01 1 92.06 70 CYS B C 1
ATOM 1505 O O . CYS B 1 70 ? -5.508 -3.105 0.19 1 92.06 70 CYS B O 1
ATOM 1507 N N . LYS B 1 71 ? -3.402 -2.752 0.79 1 92.88 71 LYS B N 1
ATOM 1508 C CA . LYS B 1 71 ? -3.754 -1.882 1.909 1 92.88 71 LYS B CA 1
ATOM 1509 C C . LYS B 1 71 ? -3.121 -0.502 1.752 1 92.88 71 LYS B C 1
ATOM 1511 O O . LYS B 1 71 ? -2.033 -0.373 1.189 1 92.88 71 LYS B O 1
ATOM 1516 N N . CYS B 1 72 ? -3.816 0.487 2.283 1 92.69 72 CYS B N 1
ATOM 1517 C CA . CYS B 1 72 ? -3.34 1.864 2.232 1 92.69 72 CYS B CA 1
ATOM 1518 C C . CYS B 1 72 ? -3.297 2.477 3.627 1 92.69 72 CYS B C 1
ATOM 1520 O O . CYS B 1 72 ? -4.156 2.189 4.465 1 92.69 72 CYS B O 1
ATOM 1522 N N . CYS B 1 73 ? -2.363 3.309 3.764 1 94.69 73 CYS B N 1
ATOM 1523 C CA . CYS B 1 73 ? -2.219 4 5.039 1 94.69 73 CYS B CA 1
ATOM 1524 C C . CYS B 1 73 ? -3.281 5.082 5.195 1 94.69 73 CYS B C 1
ATOM 1526 O O . CYS B 1 73 ? -3.291 6.062 4.453 1 94.69 73 CYS B O 1
ATOM 1528 N N . GLU B 1 74 ? -4.109 4.801 6.254 1 93.31 74 GLU B N 1
ATOM 1529 C CA . GLU B 1 74 ? -5.258 5.688 6.406 1 93.31 74 GLU B CA 1
ATOM 1530 C C . GLU B 1 74 ? -5.445 6.105 7.863 1 93.31 74 GLU B C 1
ATOM 1532 O O . GLU B 1 74 ? -5.098 5.355 8.781 1 93.31 74 GLU B O 1
ATOM 1537 N N . ALA B 1 75 ? -5.996 7.293 7.938 1 94.56 75 ALA B N 1
ATOM 1538 C CA . ALA B 1 75 ? -6.438 7.746 9.25 1 94.56 75 ALA B CA 1
ATOM 1539 C C . ALA B 1 75 ? -7.781 7.129 9.625 1 94.56 75 ALA B C 1
ATOM 1541 O O . ALA B 1 75 ? -8.797 7.418 8.984 1 94.56 75 ALA B O 1
ATOM 1542 N N . ILE B 1 76 ? -7.828 6.273 10.648 1 91.31 76 ILE B N 1
ATOM 1543 C CA . ILE B 1 76 ? -9.055 5.582 11.039 1 91.31 76 ILE B CA 1
ATOM 1544 C C . ILE B 1 76 ? -9.922 6.508 11.883 1 91.31 76 ILE B C 1
ATOM 1546 O O . ILE B 1 76 ? -11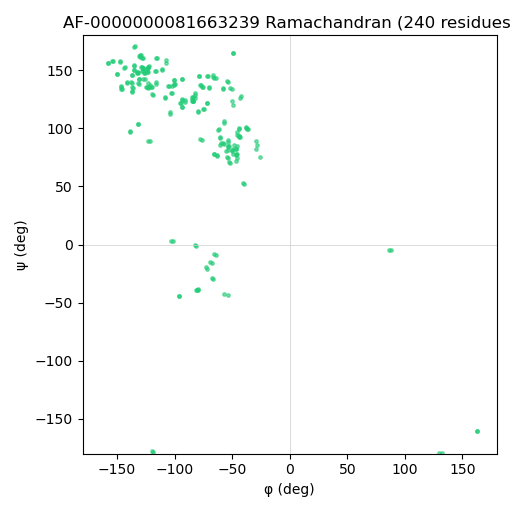.148 6.508 11.75 1 91.31 76 ILE B O 1
ATOM 1550 N N . GLU B 1 77 ? -9.266 7.254 12.719 1 92.94 77 GLU B N 1
ATOM 1551 C CA . GLU B 1 77 ? -9.945 8.258 13.523 1 92.94 77 GLU B CA 1
ATOM 1552 C C . GLU B 1 77 ? -9.328 9.641 13.32 1 92.94 77 GLU B C 1
ATOM 1554 O O . GLU B 1 77 ? -8.109 9.766 13.172 1 92.94 77 GLU B O 1
ATOM 1559 N N . GLU B 1 78 ? -10.25 10.578 13.164 1 93.12 78 GLU B N 1
ATOM 1560 C CA . GLU B 1 78 ? -9.789 11.953 12.992 1 93.12 78 GLU B CA 1
ATOM 1561 C C . GLU B 1 78 ? -10.398 12.875 14.047 1 93.12 78 GLU B C 1
ATOM 1563 O O . GLU B 1 78 ? -11.453 12.578 14.609 1 93.12 78 GLU B O 1
ATOM 1568 N N . ARG B 1 79 ? -9.734 13.922 14.367 1 94.19 79 ARG B N 1
ATOM 1569 C CA . ARG B 1 79 ? -10.25 14.984 15.227 1 94.19 79 ARG B CA 1
ATOM 1570 C C . ARG B 1 79 ? -10.047 16.359 14.578 1 94.19 79 ARG B C 1
ATOM 1572 O O . ARG B 1 79 ? -9.273 16.484 13.633 1 94.19 79 ARG B O 1
ATOM 1579 N N . PHE B 1 80 ? -10.805 17.312 15.141 1 92.56 80 PHE B N 1
ATOM 1580 C CA . PHE B 1 80 ? -10.641 18.672 14.656 1 92.56 80 PHE B CA 1
ATOM 1581 C C . PHE B 1 80 ? -9.797 19.5 15.617 1 92.56 80 PHE B C 1
ATOM 1583 O O . PHE B 1 80 ? -9.977 19.422 16.828 1 92.56 80 PHE B O 1
ATOM 1590 N N . VAL B 1 81 ? -8.844 20.125 14.992 1 90.38 81 VAL B N 1
ATOM 1591 C CA . VAL B 1 81 ? -8.023 21.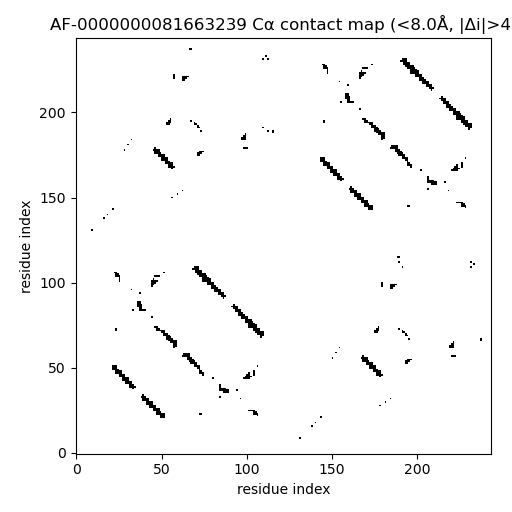047 15.766 1 90.38 81 VAL B CA 1
ATOM 1592 C C . VAL B 1 81 ? -8.352 22.484 15.375 1 90.38 81 VAL B C 1
ATOM 1594 O O . VAL B 1 81 ? -8.242 22.859 14.195 1 90.38 81 VAL B O 1
ATOM 1597 N N . GLY B 1 82 ? -8.711 23.375 16.391 1 88.62 82 GLY B N 1
ATOM 1598 C CA . GLY B 1 82 ? -9.172 24.719 16.094 1 88.62 82 GLY B CA 1
ATOM 1599 C C . GLY B 1 82 ? -8.18 25.797 16.516 1 88.62 82 GLY B C 1
ATOM 1600 O O . GLY B 1 82 ? -7.371 25.578 17.422 1 88.62 82 GLY B O 1
ATOM 1601 N N . VAL B 1 83 ? -8.258 26.844 15.75 1 88.69 83 VAL B N 1
ATOM 1602 C CA . VAL B 1 83 ? -7.488 28.031 16.109 1 88.69 83 VAL B CA 1
ATOM 1603 C C . VAL B 1 83 ? -8.352 29.281 15.914 1 88.69 83 VAL B C 1
ATOM 1605 O O . VAL B 1 83 ? -9.211 29.312 15.039 1 88.69 83 VAL B O 1
ATOM 1608 N N . ARG B 1 84 ? -8.062 30.188 16.812 1 92.19 84 ARG B N 1
ATOM 1609 C CA . ARG B 1 84 ? -8.719 31.484 16.688 1 92.19 84 ARG B CA 1
ATOM 1610 C C . ARG B 1 84 ? -7.859 32.469 15.898 1 92.19 84 ARG B C 1
ATOM 1612 O O . ARG B 1 84 ? -6.766 32.844 16.328 1 92.19 84 ARG B O 1
ATOM 1619 N N . LEU B 1 85 ? -8.453 32.875 14.797 1 94.25 85 LEU B N 1
ATOM 1620 C CA . LEU B 1 85 ? -7.723 33.812 13.961 1 94.25 85 LEU B CA 1
ATOM 1621 C C . LEU B 1 85 ? -8.109 35.25 14.305 1 94.25 85 LEU B C 1
ATOM 1623 O O . LEU B 1 85 ? -9.281 35.531 14.586 1 94.25 85 LEU B O 1
ATOM 1627 N N . ARG B 1 86 ? -7.168 36.125 14.273 1 96.38 86 ARG B N 1
ATOM 1628 C CA . ARG B 1 86 ? -7.457 37.562 14.367 1 96.38 86 ARG B CA 1
ATOM 1629 C C . ARG B 1 86 ? -7.82 38.125 13 1 96.38 86 ARG B C 1
ATOM 1631 O O . ARG B 1 86 ? -7.094 37.938 12.023 1 96.38 86 ARG B O 1
ATOM 1638 N N . CYS B 1 87 ? -9.023 38.844 12.875 1 96.75 87 CYS B N 1
ATOM 1639 C CA . CYS B 1 87 ? -9.531 39.312 11.594 1 96.75 87 CYS B CA 1
ATOM 1640 C C . CYS B 1 87 ? -9.742 40.844 11.633 1 96.75 87 CYS B C 1
ATOM 1642 O O . CYS B 1 87 ? -10.875 41.312 11.742 1 96.75 87 CYS B O 1
ATOM 1644 N N . PRO B 1 88 ? -8.781 41.625 11.312 1 95.44 88 PRO B N 1
ATOM 1645 C CA . PRO B 1 88 ? -8.867 43.094 11.414 1 95.44 88 PRO B CA 1
ATOM 1646 C C . PRO B 1 88 ? -9.781 43.688 10.352 1 95.44 88 PRO B C 1
ATOM 1648 O O . PRO B 1 88 ? -10.312 44.781 10.547 1 95.44 88 PRO B O 1
ATOM 1651 N N . ARG B 1 89 ? -9.953 42.906 9.336 1 95.56 89 ARG B N 1
ATOM 1652 C CA . ARG B 1 89 ? -10.703 43.469 8.211 1 95.56 89 ARG B CA 1
ATOM 1653 C C . ARG B 1 89 ? -12.141 42.969 8.211 1 95.56 89 ARG B C 1
ATOM 1655 O O . ARG B 1 89 ? -12.867 43.125 7.23 1 95.56 89 ARG B O 1
ATOM 1662 N N . LEU B 1 90 ? -12.438 42.219 9.188 1 94.75 90 LEU B N 1
ATOM 1663 C CA . LEU B 1 90 ? -13.797 41.688 9.273 1 94.75 90 LEU B CA 1
ATOM 1664 C C . LEU B 1 90 ? -14.57 42.375 10.398 1 94.75 90 LEU B C 1
ATOM 1666 O O . LEU B 1 90 ? -13.977 43.031 11.258 1 94.75 90 LEU B O 1
ATOM 1670 N N . ASP B 1 91 ? -15.938 42.344 10.344 1 94 91 ASP B N 1
ATOM 1671 C CA . ASP B 1 91 ? -16.797 42.906 11.391 1 94 91 ASP B CA 1
ATOM 1672 C C . ASP B 1 91 ? -16.5 42.281 12.742 1 94 91 ASP B C 1
ATOM 1674 O O . ASP B 1 91 ? -16.375 42.969 13.75 1 94 91 ASP B O 1
ATOM 1678 N N . LYS B 1 92 ? -16.312 40.875 12.664 1 93.25 92 LYS B N 1
ATOM 1679 C CA . LYS B 1 92 ? -15.875 40.125 13.852 1 93.25 92 LYS B CA 1
ATOM 1680 C C . LYS B 1 92 ? -14.352 40.031 13.922 1 93.25 92 LYS B C 1
ATOM 1682 O O . LYS B 1 92 ? -13.711 39.594 12.977 1 93.25 92 LYS B O 1
ATOM 1687 N N . PRO B 1 93 ? -13.875 40.531 15.031 1 95.06 93 PRO B N 1
ATOM 1688 C CA . PRO B 1 93 ? -12.414 40.625 15.094 1 95.06 93 PRO B CA 1
ATOM 1689 C C . PRO B 1 93 ? -11.75 39.25 15.148 1 95.06 93 PRO B C 1
ATOM 1691 O O . PRO B 1 93 ? -10.547 39.125 14.914 1 95.06 93 PRO B O 1
ATOM 1694 N N . PHE B 1 94 ? -12.648 38.188 15.477 1 95.62 94 PHE B N 1
ATOM 1695 C CA . PHE B 1 94 ? -12.078 36.844 15.57 1 95.62 94 PHE B CA 1
ATOM 1696 C C . PHE B 1 94 ? -12.922 35.844 14.789 1 95.62 94 PHE B C 1
ATOM 1698 O O . PHE B 1 94 ? -14.125 36.031 14.633 1 95.62 94 PHE B O 1
ATOM 1705 N N . LYS B 1 95 ? -12.141 34.875 14.273 1 94.31 95 LYS B N 1
ATOM 1706 C CA . LYS B 1 95 ? -12.805 33.75 13.578 1 94.31 95 LYS B CA 1
ATOM 1707 C C . LYS B 1 95 ? -12.18 32.406 13.961 1 94.31 95 LYS B C 1
ATOM 1709 O O . LYS B 1 95 ? -10.953 32.281 13.977 1 94.31 95 LYS B O 1
ATOM 1714 N N . ASN B 1 96 ? -13.086 31.484 14.297 1 91.88 96 ASN B N 1
ATOM 1715 C CA . ASN B 1 96 ? -12.602 30.141 14.562 1 91.88 96 ASN B CA 1
ATOM 1716 C C . ASN B 1 96 ? -12.469 29.328 13.273 1 91.88 96 ASN B C 1
ATOM 1718 O O . ASN B 1 96 ? -13.414 29.25 12.484 1 91.88 96 ASN B O 1
ATOM 1722 N N . VAL B 1 97 ? -11.273 28.766 13.078 1 90.5 97 VAL B N 1
ATOM 1723 C CA . VAL B 1 97 ? -11.039 27.891 11.938 1 90.5 97 VAL B CA 1
ATOM 1724 C C . VAL B 1 97 ? -10.539 26.531 12.422 1 90.5 97 VAL B C 1
ATOM 1726 O O . VAL B 1 97 ? -9.867 26.438 13.461 1 90.5 97 VAL B O 1
ATOM 1729 N N . TYR B 1 98 ? -10.906 25.422 11.641 1 89.75 98 TYR B N 1
ATOM 1730 C CA . TYR B 1 98 ? -10.578 24.078 12.062 1 89.75 98 TYR B CA 1
ATOM 1731 C C . TYR B 1 98 ? -9.797 23.344 10.977 1 89.75 98 TYR B C 1
ATOM 1733 O O . TYR B 1 98 ? -9.922 23.641 9.789 1 89.75 98 TYR B O 1
ATOM 1741 N N . ALA B 1 99 ? -8.969 22.406 11.484 1 91 99 ALA B N 1
ATOM 1742 C CA . ALA B 1 99 ? -8.258 21.5 10.594 1 91 99 ALA B CA 1
ATOM 1743 C C . ALA B 1 99 ? -8.383 20.062 11.078 1 91 99 ALA B C 1
ATOM 1745 O O . ALA B 1 99 ? -8.414 19.797 12.281 1 91 99 ALA B O 1
ATOM 1746 N N . LYS B 1 100 ? -8.375 19.234 10.117 1 93.19 100 LYS B N 1
ATOM 1747 C CA . LYS B 1 100 ? -8.438 17.828 10.477 1 93.19 100 LYS B CA 1
ATOM 1748 C C . LYS B 1 100 ? -7.078 17.312 10.945 1 93.19 100 LYS B C 1
ATOM 1750 O O . LYS B 1 100 ? -6.039 17.797 10.484 1 93.19 100 LYS B O 1
ATOM 1755 N N . SER B 1 101 ? -7.195 16.359 11.961 1 94.75 101 SER B N 1
ATOM 1756 C CA . SER B 1 101 ? -5.977 15.734 12.469 1 94.75 101 SER B CA 1
ATOM 1757 C C . SER B 1 101 ? -6.199 14.25 12.75 1 94.75 101 SER B C 1
ATOM 1759 O O . SER B 1 101 ? -7.211 13.867 13.344 1 94.75 101 SER B O 1
ATOM 1761 N N . ALA B 1 102 ? -5.207 13.453 12.406 1 96.31 102 ALA B N 1
ATOM 1762 C CA . ALA B 1 102 ? -5.324 12.008 12.609 1 96.31 102 ALA B CA 1
ATOM 1763 C C . ALA B 1 102 ? -5.102 11.641 14.07 1 96.31 102 ALA B C 1
ATOM 1765 O O . ALA B 1 102 ? -4.207 12.18 14.727 1 96.31 102 ALA B O 1
ATOM 1766 N N . ILE B 1 103 ? -5.906 10.742 14.602 1 96.12 103 ILE B N 1
ATOM 1767 C CA . ILE B 1 103 ? -5.715 10.203 15.945 1 96.12 103 ILE B CA 1
ATOM 1768 C C . ILE B 1 103 ? -4.969 8.875 15.859 1 96.12 103 ILE B C 1
ATOM 1770 O O . ILE B 1 103 ? -4.082 8.602 16.672 1 96.12 103 ILE B O 1
ATOM 1774 N N . GLU B 1 104 ? -5.434 8.062 14.867 1 96.06 104 GLU B N 1
ATOM 1775 C CA . GLU B 1 104 ? -4.844 6.738 14.672 1 96.06 104 GLU B CA 1
ATOM 1776 C C . GLU B 1 104 ? -4.629 6.434 13.195 1 96.06 104 GLU B C 1
ATOM 1778 O O . GLU B 1 104 ? -5.457 6.797 12.359 1 96.06 104 GLU B O 1
ATOM 1783 N N . CYS B 1 105 ? -3.506 5.832 12.945 1 96.38 105 CYS B N 1
ATOM 1784 C CA . CYS B 1 105 ? -3.148 5.477 11.578 1 96.38 105 CYS B CA 1
ATOM 1785 C C . CYS B 1 105 ? -2.975 3.969 11.438 1 96.38 105 CYS B C 1
ATOM 1787 O O . CYS B 1 105 ? -2.254 3.346 12.219 1 96.38 105 CYS B O 1
ATOM 1789 N N . LEU B 1 106 ? -3.656 3.383 10.398 1 94.75 106 LEU B N 1
ATOM 1790 C CA . LEU B 1 106 ? -3.537 1.95 10.148 1 94.75 106 LEU B CA 1
ATOM 1791 C C . LEU B 1 106 ? -3.568 1.658 8.648 1 94.75 106 LEU B C 1
ATOM 1793 O O . LEU B 1 106 ? -4.109 2.445 7.871 1 94.75 106 LEU B O 1
ATOM 1797 N N . CYS B 1 107 ? -2.918 0.577 8.352 1 95.06 107 CYS B N 1
ATOM 1798 C CA . CYS B 1 107 ? -3.115 0.051 7.008 1 95.06 107 CYS B CA 1
ATOM 1799 C C . CYS B 1 107 ? -4.504 -0.559 6.855 1 95.06 107 CYS B C 1
ATOM 1801 O O . CYS B 1 107 ? -4.871 -1.469 7.602 1 95.06 107 CYS B O 1
ATOM 1803 N N . ARG B 1 108 ? -5.301 0.01 5.844 1 93 108 ARG B N 1
ATOM 1804 C CA . ARG B 1 108 ? -6.656 -0.46 5.582 1 93 108 ARG B CA 1
ATOM 1805 C C . ARG B 1 108 ? -6.84 -0.798 4.105 1 93 108 ARG B C 1
ATOM 1807 O O . ARG B 1 108 ? -6.117 -0.281 3.25 1 93 108 ARG B O 1
ATOM 1814 N N . PRO B 1 109 ? -7.723 -1.781 3.869 1 89.94 109 PRO B N 1
ATOM 1815 C CA . PRO B 1 109 ? -7.949 -2.094 2.455 1 89.94 109 PRO B CA 1
ATOM 1816 C C . PRO B 1 109 ? -8.336 -0.866 1.635 1 89.94 109 PRO B C 1
ATOM 1818 O O . PRO B 1 109 ? -9.031 0.021 2.135 1 89.94 109 PRO B O 1
ATOM 1821 N N . CYS B 1 110 ? -7.812 -0.832 0.511 1 78.94 110 CYS B N 1
ATOM 1822 C CA . CYS B 1 110 ? -7.992 0.308 -0.381 1 78.94 110 CYS B CA 1
ATOM 1823 C C . CYS B 1 110 ? -9.453 0.473 -0.766 1 78.94 110 CYS B C 1
ATOM 1825 O O . CYS B 1 110 ? -10.125 -0.501 -1.117 1 78.94 110 CYS B O 1
ATOM 1827 N N . GLY B 1 111 ? -10.297 1.011 0.098 1 61.72 111 GLY B N 1
ATOM 1828 C CA . GLY B 1 111 ? -11.648 1.298 -0.357 1 61.72 111 GLY B CA 1
ATOM 1829 C C . GLY B 1 111 ? -11.688 2.066 -1.664 1 61.72 111 GLY B C 1
ATOM 1830 O O . GLY B 1 111 ? -10.648 2.482 -2.178 1 61.72 111 GLY B O 1
ATOM 1831 N N . GLN B 1 112 ? -12.836 2.186 -2.426 1 49.72 112 GLN B N 1
ATOM 1832 C CA . GLN B 1 112 ? -12.969 3.109 -3.547 1 49.72 112 GLN B CA 1
ATOM 1833 C C . GLN B 1 112 ? -12.305 4.449 -3.234 1 49.72 112 GLN B C 1
ATOM 1835 O O . GLN B 1 112 ? -12.852 5.25 -2.471 1 49.72 112 GLN B O 1
ATOM 1840 N N . ILE B 1 113 ? -11.172 4.344 -2.855 1 43.59 113 ILE B N 1
ATOM 1841 C CA . ILE B 1 113 ? -10.531 5.641 -2.648 1 43.59 113 ILE B CA 1
ATOM 1842 C C . ILE B 1 113 ? -10.867 6.57 -3.812 1 43.59 113 ILE B C 1
ATOM 1844 O O . ILE B 1 113 ? -10.609 6.242 -4.973 1 43.59 113 ILE B O 1
ATOM 1848 N N . SER B 1 114 ? -11.844 7.344 -3.764 1 39.38 114 SER B N 1
ATOM 1849 C CA . SER B 1 114 ? -12.102 8.383 -4.75 1 39.38 114 SER B CA 1
ATOM 1850 C C . SER B 1 114 ? -10.805 9.031 -5.223 1 39.38 114 SER B C 1
ATOM 1852 O O . SER B 1 114 ? -9.922 9.328 -4.41 1 39.38 114 SER B O 1
ATOM 1854 N N . GLU B 1 115 ? -10.273 8.641 -6.379 1 37.81 115 GLU B N 1
ATOM 1855 C CA . GLU B 1 115 ? -9.188 9.312 -7.086 1 37.81 115 GLU B CA 1
ATOM 1856 C C . GLU B 1 115 ? -9.188 10.812 -6.801 1 37.81 115 GLU B C 1
ATOM 1858 O O . GLU B 1 115 ? -10.172 11.5 -7.066 1 37.81 115 GLU B O 1
ATOM 1863 N N . TYR B 1 116 ? -8.656 11.422 -5.953 1 34.34 116 TYR B N 1
ATOM 1864 C CA . TYR B 1 116 ? -8.523 12.875 -5.953 1 34.34 116 TYR B CA 1
ATOM 1865 C C . TYR B 1 116 ? -7.996 13.375 -7.289 1 34.34 116 TYR B C 1
ATOM 1867 O O . TYR B 1 116 ? -7.156 12.727 -7.914 1 34.34 116 TYR B O 1
ATOM 1875 N N . SER B 1 117 ? -8.758 14.266 -8.039 1 31.31 117 SER B N 1
ATOM 1876 C CA . SER B 1 117 ? -8.469 15.125 -9.18 1 31.31 117 SER B CA 1
ATOM 1877 C C . SER B 1 117 ? -7.078 15.742 -9.062 1 31.31 117 SER B C 1
ATOM 1879 O O . SER B 1 117 ? -6.668 16.172 -7.98 1 31.31 117 SER B O 1
ATOM 1881 N N . GLU B 1 118 ? -6.055 15.219 -9.781 1 32 118 GLU B N 1
ATOM 1882 C CA . GLU B 1 118 ? -4.855 15.992 -10.07 1 32 118 GLU B CA 1
ATOM 1883 C C . GLU B 1 118 ? -5.148 17.5 -10.055 1 32 118 GLU B C 1
ATOM 1885 O O . GLU B 1 118 ? -5.938 17.984 -10.859 1 32 118 GLU B O 1
ATOM 1890 N N . ILE B 1 119 ? -5.309 18.156 -9.094 1 27.56 119 ILE B N 1
ATOM 1891 C CA . ILE B 1 119 ? -5.418 19.609 -9.094 1 27.56 119 ILE B CA 1
ATOM 1892 C C . ILE B 1 119 ? -4.262 20.219 -9.883 1 27.56 119 ILE B C 1
ATOM 1894 O O . ILE B 1 119 ? -3.102 20.109 -9.477 1 27.56 119 ILE B O 1
ATOM 1898 N N . LYS B 1 120 ? -4.383 20.25 -11.258 1 28.59 120 LYS B N 1
ATOM 1899 C CA . LYS B 1 120 ? -3.607 21.125 -12.125 1 28.59 120 LYS B CA 1
ATOM 1900 C C . LYS B 1 120 ? -3.572 22.547 -11.578 1 28.59 120 LYS B C 1
ATOM 1902 O O . LYS B 1 120 ? -4.617 23.172 -11.375 1 28.59 120 LYS B O 1
ATOM 1907 N N . ALA B 1 121 ? -2.541 22.969 -10.859 1 24.61 121 ALA B N 1
ATOM 1908 C CA . ALA B 1 121 ? -2.295 24.391 -10.734 1 24.61 121 ALA B CA 1
ATOM 1909 C C . ALA B 1 121 ? -2.467 25.109 -12.07 1 24.61 121 ALA B C 1
ATOM 1911 O O . ALA B 1 121 ? -2.018 24.609 -13.109 1 24.61 121 ALA B O 1
ATOM 1912 N N . PRO B 1 122 ? -3.336 26.188 -12.086 1 24.3 122 PRO B N 1
ATOM 1913 C CA . PRO B 1 122 ? -3.371 26.953 -13.328 1 24.3 122 PRO B CA 1
ATOM 1914 C C . PRO B 1 122 ? -1.978 27.344 -13.828 1 24.3 122 PRO B C 1
ATOM 1916 O O . PRO B 1 122 ? -1.046 27.469 -13.031 1 24.3 122 PRO B O 1
#

Solvent-accessible surface area (backbone atoms only — not comparable to full-atom values): 14280 Å² total; per-residue (Å²): 134,81,81,76,78,80,76,80,76,78,74,76,76,80,78,83,74,79,72,75,78,81,37,34,35,75,38,82,43,76,46,73,49,74,48,95,49,36,56,66,44,84,43,75,36,31,22,17,39,30,33,19,57,18,25,24,32,60,27,90,90,43,38,76,36,74,37,72,48,44,23,25,19,31,57,79,35,72,43,77,48,72,46,80,31,51,11,87,72,40,96,54,55,60,44,82,46,60,27,48,21,43,75,41,40,39,63,35,65,65,56,89,64,74,76,70,76,76,75,73,76,130,134,82,82,76,79,79,77,79,77,80,75,76,76,78,77,81,74,81,71,75,77,80,36,35,36,76,38,81,43,77,45,74,50,73,49,95,49,36,57,65,45,86,43,76,37,32,20,16,38,29,33,19,58,18,25,24,32,58,28,88,89,42,38,75,36,75,38,71,48,45,25,24,17,30,56,80,37,74,45,77,47,74,46,80,31,52,11,86,72,38,96,54,54,60,44,83,46,62,26,47,21,43,76,40,40,38,63,37,67,65,55,89,63,76,76,71,76,79,77,74,74,130